Protein AF-A0A959F0U0-F1 (afdb_monomer_lite)

Sequence (190 aa):
MTDFSTRYLLCVFLLFATLGATAQSGETLDPEGDQARAEAAIKTLREGVLLVRLPSHQKKAAALQRLLDSPEVDESRKNAIRRELESTLAEASYRNRRLIQAFGRYYDFSPVLFLYDTASTAVADGQRAGMFLDDSLRIDPALGFGEEPFFFARIGYTDETSSSGAADALILSDRNFGDLSDPFPNNFYI

Foldseek 3Di:
DDDPPPVVVVVVVVVPPPPPPPPPPPPPPPVVVLVVVQVVVLVLALQFEEEEAQEQCVVVLVVLVVQLVDPVDDPVRNVVSVVVNVVVRVVSQVVRLVVVVCCVVPPDRHHYWYFYNVCLVVVLVPDFAQGTADSNRDGDRVDGDDPRAYKYWYFDWAPQVPPPGTDTFIWIAHSVRHTDDPPGRDNDDD

pLDDT: mean 81.76, std 18.47, range [34.34, 98.25]

Structure (mmCIF, N/CA/C/O backbone):
data_AF-A0A959F0U0-F1
#
_entry.id   AF-A0A959F0U0-F1
#
loop_
_atom_site.group_PDB
_atom_site.id
_atom_site.type_symbol
_atom_site.label_atom_id
_atom_site.label_alt_id
_atom_site.label_comp_id
_atom_site.label_asym_id
_atom_site.label_entity_id
_atom_site.label_seq_id
_atom_site.pdbx_PDB_ins_code
_atom_site.Cartn_x
_atom_site.Cartn_y
_atom_site.Cartn_z
_atom_site.occupancy
_atom_site.B_iso_or_equiv
_atom_site.auth_seq_id
_atom_site.auth_comp_id
_atom_site.auth_asym_id
_atom_site.auth_atom_id
_atom_site.pdbx_PDB_model_num
ATOM 1 N N . MET A 1 1 ? 69.302 40.132 22.266 1.00 52.41 1 MET A N 1
ATOM 2 C CA . MET A 1 1 ? 68.310 39.084 22.588 1.00 52.41 1 MET A CA 1
ATOM 3 C C . MET A 1 1 ? 66.942 39.736 22.619 1.00 52.41 1 MET A C 1
ATOM 5 O O . MET A 1 1 ? 66.658 40.350 23.627 1.00 52.41 1 MET A O 1
ATOM 9 N N . THR A 1 2 ? 66.176 39.660 21.526 1.00 48.09 2 THR A N 1
ATOM 10 C CA . THR A 1 2 ? 64.701 39.796 21.450 1.00 48.09 2 THR A CA 1
ATOM 11 C C . THR A 1 2 ? 64.330 39.944 19.974 1.00 48.09 2 THR A C 1
ATOM 13 O O . THR A 1 2 ? 64.151 41.052 19.491 1.00 48.09 2 THR A O 1
ATOM 16 N N . ASP A 1 3 ? 64.274 38.836 19.239 1.00 51.78 3 ASP A N 1
ATOM 17 C CA . ASP A 1 3 ? 63.615 38.830 17.922 1.00 51.78 3 ASP A CA 1
ATOM 18 C C . ASP A 1 3 ? 63.042 37.438 17.620 1.00 51.78 3 ASP A C 1
ATOM 20 O O . ASP A 1 3 ? 63.257 36.821 16.580 1.00 51.78 3 ASP A O 1
ATOM 24 N N . PHE A 1 4 ? 62.362 36.882 18.627 1.00 51.53 4 PHE A N 1
ATOM 25 C CA . PHE A 1 4 ? 61.740 35.557 18.561 1.00 51.53 4 PHE A CA 1
ATOM 26 C C . PHE A 1 4 ? 60.202 35.628 18.519 1.00 51.53 4 PHE A C 1
ATOM 28 O O . PHE A 1 4 ? 59.544 34.612 18.327 1.00 51.53 4 PHE A O 1
ATOM 35 N N . SER A 1 5 ? 59.614 36.824 18.662 1.00 56.09 5 SER A N 1
ATOM 36 C CA . SER A 1 5 ? 58.164 36.984 18.87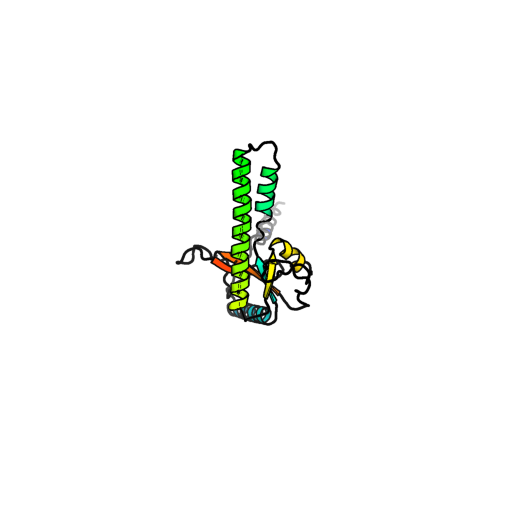0 1.00 56.09 5 SER A CA 1
ATOM 37 C C . SER A 1 5 ? 57.362 37.255 17.588 1.00 56.09 5 SER A C 1
ATOM 39 O O . SER A 1 5 ? 56.160 37.020 17.539 1.00 56.09 5 SER A O 1
ATOM 41 N N . THR A 1 6 ? 58.004 37.698 16.507 1.00 50.59 6 THR A N 1
ATOM 42 C CA . THR A 1 6 ? 57.314 38.124 15.271 1.00 50.59 6 THR A CA 1
ATOM 43 C C . THR A 1 6 ? 57.189 37.028 14.214 1.00 50.59 6 THR A C 1
ATOM 45 O O . THR A 1 6 ? 56.404 37.167 13.281 1.00 50.59 6 THR A O 1
ATOM 48 N N . ARG A 1 7 ? 57.908 35.906 14.359 1.00 50.12 7 ARG A N 1
ATOM 49 C CA . ARG A 1 7 ? 57.849 34.781 13.405 1.00 50.12 7 ARG A CA 1
ATOM 50 C C . ARG A 1 7 ? 56.760 33.752 13.710 1.00 50.12 7 ARG A C 1
ATOM 52 O O . ARG A 1 7 ? 56.306 33.079 12.794 1.00 50.12 7 ARG A O 1
ATOM 59 N N . TYR A 1 8 ? 56.296 33.662 14.956 1.00 50.47 8 TYR A N 1
ATOM 60 C CA . TYR A 1 8 ? 55.217 32.739 15.333 1.00 50.47 8 TYR A CA 1
ATOM 61 C C . TYR A 1 8 ? 53.812 33.301 15.085 1.00 50.47 8 TYR A C 1
ATOM 63 O O . TYR A 1 8 ? 52.866 32.531 14.930 1.00 50.47 8 TYR A O 1
ATOM 71 N N . LEU A 1 9 ? 53.669 34.626 14.973 1.00 47.94 9 LEU A N 1
ATOM 72 C CA . LEU A 1 9 ? 52.367 35.264 14.763 1.00 47.94 9 LEU A CA 1
ATOM 73 C C . LEU A 1 9 ? 51.832 35.094 13.326 1.00 47.94 9 LEU A C 1
ATOM 75 O O . LEU A 1 9 ? 50.631 35.191 13.102 1.00 47.94 9 LEU A O 1
ATOM 79 N N . LEU A 1 10 ? 52.706 34.791 12.359 1.00 44.38 10 LEU A N 1
ATOM 80 C CA . LEU A 1 10 ? 52.334 34.602 10.949 1.00 44.38 10 LEU A CA 1
ATOM 81 C C . LEU A 1 10 ? 51.936 33.147 10.626 1.00 44.38 10 LEU A C 1
ATOM 83 O O . LEU A 1 10 ? 51.213 32.905 9.664 1.00 44.38 10 LEU A O 1
ATOM 87 N N . CYS A 1 11 ? 52.327 32.180 11.467 1.00 44.81 11 CYS A N 1
ATOM 88 C CA . CYS A 1 11 ? 51.984 30.764 11.281 1.00 44.81 11 CYS A CA 1
ATOM 89 C C . CYS A 1 11 ? 50.626 30.373 11.888 1.00 44.81 11 CYS A C 1
ATOM 91 O O . CYS A 1 11 ? 50.011 29.415 11.429 1.00 44.81 11 CYS A O 1
ATOM 93 N N . VAL A 1 12 ? 50.118 31.114 12.879 1.00 50.47 12 VAL A N 1
ATOM 94 C CA . VAL A 1 12 ? 48.800 30.827 13.482 1.00 50.47 12 VAL A CA 1
ATOM 95 C C . VAL A 1 12 ? 47.647 31.322 12.595 1.00 50.47 12 VAL A C 1
ATOM 97 O O . VAL A 1 12 ? 46.570 30.734 12.606 1.00 50.47 12 VAL A O 1
ATOM 100 N N . PHE A 1 13 ? 47.880 32.328 11.745 1.00 45.50 13 PHE A N 1
ATOM 101 C CA . PHE A 1 13 ? 46.851 32.852 10.837 1.00 45.50 13 PHE A CA 1
ATOM 102 C C . PHE A 1 13 ? 46.650 32.008 9.563 1.00 45.50 13 PHE A C 1
ATOM 104 O O . PHE A 1 13 ? 45.591 32.073 8.946 1.00 45.50 13 PHE A O 1
ATOM 111 N N . LEU A 1 14 ? 47.624 31.169 9.187 1.00 48.38 14 LEU A N 1
ATOM 112 C CA . LEU A 1 14 ? 47.520 30.271 8.025 1.00 48.38 14 LEU A CA 1
ATOM 113 C C . LEU A 1 14 ? 46.862 28.917 8.340 1.00 48.38 14 LEU A C 1
ATOM 115 O O . LEU A 1 14 ? 46.436 28.225 7.423 1.00 48.38 14 LEU A O 1
ATOM 119 N N . LEU A 1 15 ? 46.723 28.555 9.619 1.00 44.38 15 LEU A N 1
ATOM 120 C CA . LEU A 1 15 ? 46.098 27.296 10.052 1.00 44.38 15 LEU A CA 1
ATOM 121 C C . LEU A 1 15 ? 44.578 27.394 10.269 1.00 44.38 15 LEU A C 1
ATOM 123 O O . LEU A 1 15 ? 43.916 26.369 10.384 1.00 44.38 15 LEU A O 1
ATOM 127 N N . PHE A 1 16 ? 44.009 28.604 10.272 1.00 48.56 16 PHE A N 1
ATOM 128 C CA . PHE A 1 16 ? 42.559 28.820 10.398 1.00 48.56 16 PHE A CA 1
ATOM 129 C C . PHE A 1 16 ? 41.838 29.086 9.067 1.00 48.56 16 PHE A C 1
ATOM 131 O O . PHE A 1 16 ? 40.611 29.116 9.036 1.00 48.56 16 PHE A O 1
ATOM 138 N N . ALA A 1 17 ? 42.564 29.223 7.953 1.00 46.53 17 ALA A N 1
ATOM 139 C CA . ALA A 1 17 ? 41.959 29.461 6.639 1.00 46.53 17 ALA A CA 1
ATOM 140 C C . ALA A 1 17 ? 41.415 28.186 5.957 1.00 46.53 17 ALA A C 1
ATOM 142 O O . ALA A 1 17 ? 40.727 28.283 4.946 1.00 46.53 17 ALA A O 1
ATOM 143 N N . THR A 1 18 ? 41.681 26.992 6.496 1.00 49.12 18 THR A N 1
ATOM 144 C CA . THR A 1 18 ? 41.270 25.714 5.881 1.00 49.12 18 THR A CA 1
ATOM 145 C C . THR A 1 18 ? 40.003 25.097 6.478 1.00 49.12 18 THR A C 1
ATOM 147 O O . THR A 1 18 ? 39.601 24.026 6.038 1.00 49.12 18 THR A O 1
ATOM 150 N N . LEU A 1 19 ? 39.344 25.746 7.446 1.00 51.59 19 LEU A N 1
ATOM 151 C CA . LEU A 1 19 ? 38.115 25.227 8.078 1.00 51.59 19 LEU A CA 1
ATOM 152 C C . LEU A 1 19 ? 36.817 25.920 7.620 1.00 51.59 19 LEU A C 1
ATOM 154 O O . LEU A 1 19 ? 35.757 25.670 8.184 1.00 51.59 19 LEU A O 1
ATOM 158 N N . GLY A 1 20 ? 36.887 26.782 6.601 1.00 50.69 20 GLY A N 1
ATOM 159 C CA . GLY A 1 20 ? 35.745 27.562 6.106 1.00 50.69 20 GLY A CA 1
ATOM 160 C C . GLY A 1 20 ? 35.158 27.112 4.767 1.00 50.69 20 GLY A C 1
ATOM 161 O O . GLY A 1 20 ? 34.216 27.738 4.294 1.00 50.69 20 GLY A O 1
ATOM 162 N N . ALA A 1 21 ? 35.673 26.049 4.143 1.00 41.97 21 ALA A N 1
ATOM 163 C CA . ALA A 1 21 ? 35.063 25.477 2.945 1.00 41.97 21 ALA A CA 1
ATOM 164 C C . ALA A 1 21 ? 33.928 24.531 3.357 1.00 41.97 21 ALA A C 1
ATOM 166 O O . ALA A 1 21 ? 34.028 23.312 3.234 1.00 41.97 21 ALA A O 1
ATOM 167 N N . THR A 1 22 ? 32.835 25.099 3.871 1.00 47.91 22 THR A N 1
ATOM 168 C CA . THR A 1 22 ? 31.552 24.412 3.723 1.00 47.91 22 THR A CA 1
ATOM 169 C C . THR A 1 22 ? 31.298 24.357 2.224 1.00 47.91 22 THR A C 1
ATOM 171 O O . THR A 1 22 ? 31.065 25.373 1.573 1.00 47.91 22 THR A O 1
ATOM 174 N N . ALA A 1 23 ? 31.480 23.169 1.655 1.00 43.16 23 ALA A N 1
ATOM 175 C CA . ALA A 1 23 ? 30.976 22.846 0.342 1.00 43.16 23 ALA A CA 1
ATOM 176 C C . ALA A 1 23 ? 29.461 23.059 0.409 1.00 43.16 23 ALA A C 1
ATOM 178 O O . ALA A 1 23 ? 28.721 22.196 0.872 1.00 43.16 23 ALA A O 1
ATOM 179 N N . GLN A 1 24 ? 29.002 24.246 0.014 1.00 44.94 24 GLN A N 1
ATOM 180 C CA . GLN A 1 24 ? 27.646 24.400 -0.471 1.00 44.94 24 GLN A CA 1
ATOM 181 C C . GLN A 1 24 ? 27.599 23.565 -1.745 1.00 44.94 24 GLN A C 1
ATOM 183 O O . GLN A 1 24 ? 27.962 24.029 -2.824 1.00 44.94 24 GLN A O 1
ATOM 188 N N . SER A 1 25 ? 27.236 22.293 -1.600 1.00 41.19 25 SER A N 1
ATOM 189 C CA . SER A 1 25 ? 26.693 21.491 -2.683 1.00 41.19 25 SER A CA 1
ATOM 190 C C . SER A 1 25 ? 25.395 22.166 -3.103 1.00 41.19 25 SER A C 1
ATOM 192 O O . SER A 1 25 ? 24.315 21.803 -2.651 1.00 41.19 25 SER A O 1
ATOM 194 N N . GLY A 1 26 ? 25.525 23.224 -3.903 1.00 43.00 26 GLY A N 1
ATOM 195 C CA . GLY A 1 2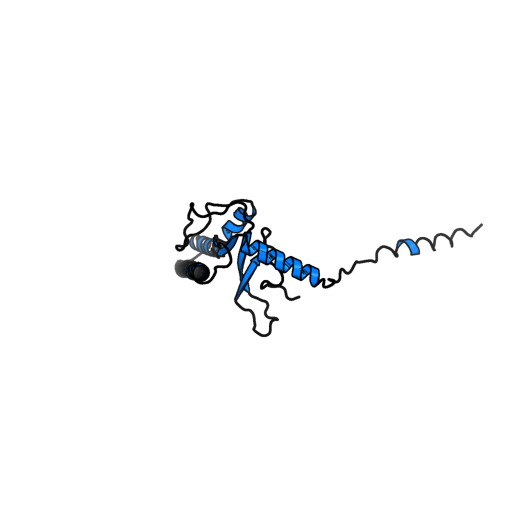6 ? 24.465 23.606 -4.809 1.00 43.00 26 GLY A CA 1
ATOM 196 C C . GLY A 1 26 ? 24.236 22.400 -5.703 1.00 43.00 26 GLY A C 1
ATOM 197 O O . GLY A 1 26 ? 25.188 21.919 -6.325 1.00 43.00 26 GLY A O 1
ATOM 198 N N . GLU A 1 27 ? 23.013 21.878 -5.698 1.00 46.91 27 GLU A N 1
ATOM 199 C CA . GLU A 1 27 ? 22.526 20.997 -6.753 1.00 46.91 27 GLU A CA 1
ATOM 200 C C . GLU A 1 27 ? 22.866 21.659 -8.085 1.00 46.91 27 GLU A C 1
ATOM 202 O O . GLU A 1 27 ? 22.268 22.647 -8.509 1.00 46.91 27 GLU A O 1
ATOM 207 N N . THR A 1 28 ? 23.925 21.166 -8.712 1.00 48.66 28 THR A N 1
ATOM 208 C CA . THR A 1 28 ? 24.176 21.446 -10.111 1.00 48.66 28 THR A CA 1
ATOM 209 C C . THR A 1 28 ? 23.155 20.588 -10.827 1.00 48.66 28 THR A C 1
ATOM 211 O O . THR A 1 28 ? 23.269 19.368 -10.812 1.00 48.66 28 THR A O 1
ATOM 214 N N . LEU A 1 29 ? 22.107 21.233 -11.343 1.00 56.16 29 LEU A N 1
ATOM 215 C CA . LEU A 1 29 ? 21.102 20.602 -12.190 1.00 56.16 29 LEU A CA 1
ATOM 216 C C . LEU A 1 29 ? 21.850 19.878 -13.319 1.00 56.16 29 LEU A C 1
ATOM 218 O O . LEU A 1 29 ? 22.435 20.532 -14.184 1.00 56.16 29 LEU A O 1
ATOM 222 N N . ASP A 1 30 ? 21.885 18.548 -13.257 1.00 68.88 30 ASP A N 1
ATOM 223 C CA . ASP A 1 30 ? 22.432 17.659 -14.282 1.00 68.88 30 ASP A CA 1
ATOM 224 C C . ASP A 1 30 ? 21.247 17.038 -15.039 1.00 68.88 30 ASP A C 1
ATOM 226 O O . ASP A 1 30 ? 20.836 15.911 -14.749 1.00 68.88 30 ASP A O 1
ATOM 230 N N . PRO A 1 31 ? 20.642 17.784 -15.983 1.00 64.06 31 PRO A N 1
ATOM 231 C CA . PRO A 1 31 ? 19.424 17.352 -16.659 1.00 64.06 31 PRO A CA 1
ATOM 232 C C . PRO A 1 31 ? 19.620 16.063 -17.467 1.00 64.06 31 PRO A C 1
ATOM 234 O O . PRO A 1 31 ? 18.671 15.299 -17.632 1.00 64.06 31 PRO A O 1
ATOM 237 N N . GLU A 1 32 ? 20.837 15.793 -17.954 1.00 64.56 32 GLU A N 1
ATOM 238 C CA . GLU A 1 32 ? 21.150 14.552 -18.672 1.00 64.56 32 GLU A CA 1
ATOM 239 C C . GLU A 1 32 ? 21.192 13.355 -17.712 1.00 64.56 32 GLU A C 1
ATOM 241 O O . GLU A 1 32 ? 20.625 12.297 -18.007 1.00 64.56 32 GLU A O 1
ATOM 246 N N . GLY A 1 33 ? 21.807 13.529 -16.537 1.00 72.88 33 GLY A N 1
ATOM 247 C CA . GLY A 1 33 ? 21.811 12.529 -15.472 1.00 72.88 33 GLY A CA 1
ATOM 248 C C . GLY A 1 33 ? 20.410 12.211 -14.945 1.00 72.88 33 GLY A C 1
ATOM 249 O O . GLY A 1 33 ? 20.084 11.040 -14.729 1.00 72.88 33 GLY A O 1
ATOM 250 N N . ASP A 1 34 ? 19.560 13.225 -14.790 1.00 71.44 34 ASP A N 1
ATOM 251 C CA . ASP A 1 34 ? 18.191 13.055 -14.297 1.00 71.44 34 ASP A CA 1
ATOM 252 C C . ASP A 1 34 ? 17.281 12.378 -15.327 1.00 71.44 34 ASP A C 1
ATOM 254 O O . ASP A 1 34 ? 16.537 11.456 -14.981 1.00 71.44 34 ASP A O 1
ATOM 258 N N . GLN A 1 35 ? 17.406 12.723 -16.612 1.00 75.06 35 GLN A N 1
ATOM 259 C CA . GLN A 1 35 ? 16.666 12.042 -17.675 1.00 75.06 35 GLN A CA 1
ATOM 260 C C . GLN A 1 35 ? 17.066 10.562 -17.803 1.00 75.06 35 GLN A C 1
ATOM 262 O O . GLN A 1 35 ? 16.205 9.688 -17.920 1.00 75.06 35 GLN A O 1
ATOM 267 N N . ALA A 1 36 ? 18.359 10.238 -17.735 1.00 80.12 36 ALA A N 1
ATOM 268 C CA . ALA A 1 36 ? 18.805 8.847 -17.807 1.00 80.12 36 ALA A CA 1
ATOM 269 C C . ALA A 1 36 ? 18.276 8.005 -16.627 1.00 80.12 36 ALA A C 1
ATOM 271 O O . ALA A 1 36 ? 17.894 6.843 -16.802 1.00 80.12 36 ALA A O 1
ATOM 272 N N . ARG A 1 37 ? 18.211 8.589 -15.421 1.00 77.75 37 ARG A N 1
ATOM 273 C CA . ARG A 1 37 ? 17.620 7.949 -14.230 1.00 77.75 37 ARG A CA 1
ATOM 274 C C . ARG A 1 37 ? 16.118 7.735 -14.389 1.00 77.75 37 ARG A C 1
ATOM 276 O O . ARG A 1 37 ? 15.628 6.647 -14.086 1.00 77.75 37 ARG A O 1
ATOM 283 N N . ALA A 1 38 ? 15.412 8.742 -14.897 1.00 76.31 38 ALA A N 1
ATOM 284 C CA . ALA A 1 38 ? 13.990 8.683 -15.210 1.00 76.31 38 ALA A CA 1
ATOM 285 C C . ALA A 1 38 ? 13.661 7.528 -16.169 1.00 76.31 38 ALA A C 1
ATOM 287 O O . ALA A 1 38 ? 12.802 6.690 -15.886 1.00 76.31 38 ALA A O 1
ATOM 288 N N . GLU A 1 39 ? 14.386 7.441 -17.284 1.00 83.75 39 GLU A N 1
ATOM 289 C CA . GLU A 1 39 ? 14.212 6.390 -18.288 1.00 83.75 39 GLU A CA 1
ATOM 290 C C . GLU A 1 39 ? 14.509 4.999 -17.713 1.00 83.75 39 GLU A C 1
ATOM 292 O O . GLU A 1 39 ? 13.746 4.052 -17.933 1.00 83.75 39 GLU A O 1
ATOM 297 N N . ALA A 1 40 ? 15.578 4.877 -16.920 1.00 84.94 40 ALA A N 1
ATOM 298 C CA . ALA A 1 40 ? 15.920 3.633 -16.240 1.00 84.94 40 ALA A CA 1
ATOM 299 C C . ALA A 1 40 ? 14.824 3.196 -15.254 1.00 84.94 40 ALA A C 1
ATOM 301 O O . ALA A 1 40 ? 14.474 2.014 -15.215 1.00 84.94 40 ALA A O 1
ATOM 302 N N . ALA A 1 41 ? 14.245 4.128 -14.494 1.00 83.25 41 ALA A N 1
ATOM 303 C CA . ALA A 1 41 ? 13.165 3.843 -13.554 1.00 83.25 41 ALA A CA 1
ATOM 304 C C . ALA A 1 41 ? 11.882 3.399 -14.272 1.00 83.25 41 ALA A C 1
ATOM 306 O O . ALA A 1 41 ? 11.289 2.391 -13.893 1.00 83.25 41 ALA A O 1
ATOM 307 N N . ILE A 1 42 ? 11.493 4.079 -15.356 1.00 88.31 42 ILE A N 1
ATOM 308 C CA . ILE A 1 42 ? 10.341 3.691 -16.187 1.00 88.31 42 ILE A CA 1
ATOM 309 C C . ILE A 1 42 ? 10.541 2.290 -16.772 1.00 88.31 42 ILE A C 1
ATOM 311 O O . ILE A 1 42 ? 9.626 1.464 -16.733 1.00 88.31 42 ILE A O 1
ATOM 315 N N . LYS A 1 43 ? 11.739 1.999 -17.294 1.00 90.06 43 LYS A N 1
ATOM 316 C CA . LYS A 1 43 ? 12.071 0.674 -17.825 1.00 90.06 43 LYS A CA 1
ATOM 317 C C . LYS A 1 43 ? 12.000 -0.396 -16.737 1.00 90.06 43 LYS A C 1
ATOM 319 O O . LYS A 1 43 ? 11.359 -1.423 -16.936 1.00 90.06 43 LYS A O 1
ATOM 324 N N . THR A 1 44 ? 12.589 -0.121 -15.575 1.00 89.88 44 THR A N 1
ATOM 325 C CA . THR A 1 44 ? 12.564 -1.029 -14.422 1.00 89.88 44 THR A CA 1
ATOM 326 C C . THR A 1 44 ? 11.134 -1.288 -13.954 1.00 89.88 44 THR A C 1
ATOM 328 O O . THR A 1 44 ? 10.791 -2.419 -13.636 1.00 89.88 44 THR A O 1
ATOM 331 N N . LEU A 1 45 ? 10.275 -0.265 -13.947 1.00 91.69 45 LEU A N 1
ATOM 332 C CA . LEU A 1 45 ? 8.871 -0.404 -13.570 1.00 91.69 45 LEU A CA 1
ATOM 333 C C . LEU A 1 45 ? 8.091 -1.259 -14.575 1.00 91.69 45 LEU A C 1
ATOM 335 O O . LEU A 1 45 ? 7.262 -2.064 -14.164 1.00 91.69 45 LEU A O 1
ATOM 339 N N . ARG A 1 46 ? 8.363 -1.098 -15.876 1.00 93.94 46 ARG A N 1
ATOM 340 C CA . ARG A 1 46 ? 7.742 -1.889 -16.950 1.00 93.94 46 ARG A CA 1
ATOM 341 C C . ARG A 1 46 ? 8.132 -3.366 -16.883 1.00 93.94 46 ARG A C 1
ATOM 343 O O . ARG A 1 46 ? 7.305 -4.225 -17.167 1.00 93.94 46 ARG A O 1
ATOM 350 N N . GLU A 1 47 ? 9.391 -3.647 -16.565 1.00 94.31 47 GLU A N 1
ATOM 351 C CA . GLU A 1 47 ? 9.941 -5.007 -16.460 1.00 94.31 47 GLU A CA 1
ATOM 352 C C . GLU A 1 47 ? 9.703 -5.639 -15.075 1.00 94.31 47 GLU A C 1
ATOM 354 O O . GLU A 1 47 ? 9.911 -6.838 -14.900 1.00 94.31 47 GLU A O 1
ATOM 359 N N . GLY A 1 48 ? 9.285 -4.832 -14.100 1.00 95.50 48 GLY A N 1
ATOM 360 C CA . GLY A 1 48 ? 9.087 -5.210 -12.709 1.00 95.50 48 GLY A CA 1
ATOM 361 C C . GLY A 1 48 ? 7.627 -5.369 -12.300 1.00 95.50 48 GLY A C 1
ATOM 362 O O . GLY A 1 48 ? 6.729 -5.462 -13.130 1.00 95.50 48 GLY A O 1
ATOM 363 N N . VAL A 1 49 ? 7.390 -5.369 -10.989 1.00 96.94 49 VAL A N 1
ATOM 364 C CA . VAL A 1 49 ? 6.058 -5.485 -10.378 1.00 96.94 49 VAL A CA 1
ATOM 365 C C . VAL A 1 49 ? 5.715 -4.207 -9.613 1.00 96.94 49 VAL A C 1
ATOM 367 O O . VAL A 1 49 ? 6.508 -3.711 -8.809 1.00 96.94 49 VAL A O 1
ATOM 370 N N . LEU A 1 50 ? 4.511 -3.676 -9.823 1.00 97.44 50 LEU A N 1
ATOM 371 C CA . LEU A 1 50 ? 3.979 -2.572 -9.032 1.00 97.44 50 LEU A CA 1
ATOM 372 C C . LEU A 1 50 ? 3.219 -3.100 -7.809 1.00 97.44 50 LEU A C 1
ATOM 374 O O . LEU A 1 50 ? 2.215 -3.800 -7.929 1.00 97.44 50 LEU A O 1
ATOM 378 N N . LEU A 1 51 ? 3.672 -2.724 -6.618 1.00 97.88 51 LEU A N 1
ATOM 379 C CA . LEU A 1 51 ? 3.079 -3.122 -5.346 1.00 97.88 51 LEU A CA 1
ATOM 380 C C . LEU A 1 51 ? 2.235 -1.986 -4.768 1.00 97.88 51 LEU A C 1
ATOM 382 O O . LEU A 1 51 ? 2.750 -1.041 -4.166 1.00 97.88 51 LEU A O 1
ATOM 386 N N . VAL A 1 52 ? 0.918 -2.074 -4.924 1.00 97.50 52 VAL A N 1
ATOM 387 C CA . VAL A 1 52 ? -0.015 -1.051 -4.445 1.00 97.50 52 VAL A CA 1
ATOM 388 C C . VAL A 1 52 ? -0.299 -1.260 -2.957 1.00 97.50 52 VAL A C 1
ATOM 390 O O . VAL A 1 52 ? -0.888 -2.261 -2.540 1.00 97.50 52 VAL A O 1
ATOM 393 N N . ARG A 1 53 ? 0.109 -0.281 -2.147 1.00 96.69 53 ARG A N 1
ATOM 394 C CA . ARG A 1 53 ? -0.058 -0.257 -0.692 1.00 96.69 53 ARG A CA 1
ATOM 395 C C . ARG A 1 53 ? -1.435 0.283 -0.337 1.00 96.69 53 ARG A C 1
ATOM 397 O O . ARG A 1 53 ? -1.723 1.469 -0.503 1.00 96.69 53 ARG A O 1
ATOM 404 N N . LEU A 1 54 ? -2.274 -0.594 0.192 1.00 95.75 54 LEU A N 1
ATOM 405 C CA . LEU A 1 54 ? -3.624 -0.278 0.628 1.00 95.75 54 LEU A CA 1
ATOM 406 C C . LEU A 1 54 ? -3.627 0.085 2.121 1.00 95.75 54 LEU A C 1
ATOM 408 O O . LEU A 1 54 ? -3.115 -0.686 2.938 1.00 95.75 54 LEU A O 1
ATOM 412 N N . PRO A 1 55 ? -4.200 1.232 2.522 1.00 92.38 55 PRO A N 1
ATOM 413 C CA . PRO A 1 55 ? -4.288 1.598 3.929 1.00 92.38 55 PRO A CA 1
ATOM 414 C C . PRO A 1 55 ? -5.146 0.582 4.693 1.00 92.38 55 PRO A C 1
ATOM 416 O O . PRO A 1 55 ? -6.317 0.362 4.373 1.00 92.38 55 PRO A O 1
ATOM 419 N N . SER A 1 56 ? -4.571 -0.034 5.729 1.00 88.44 56 SER A N 1
ATOM 420 C CA . SER A 1 56 ? -5.294 -0.963 6.612 1.00 88.44 56 SER A CA 1
ATOM 421 C C . SER A 1 56 ? -6.084 -0.253 7.713 1.00 88.44 56 SER A C 1
ATOM 423 O O . SER A 1 56 ? -6.969 -0.843 8.327 1.00 88.44 56 SER A O 1
ATOM 425 N N . HIS A 1 57 ? -5.722 0.998 8.023 1.00 87.81 57 HIS A N 1
ATOM 426 C CA . HIS A 1 57 ? -6.183 1.732 9.208 1.00 87.81 57 HIS A CA 1
ATOM 427 C C . HIS A 1 57 ? -5.984 0.970 10.534 1.00 87.81 57 HIS A C 1
ATOM 429 O O . HIS A 1 57 ? -6.589 1.330 11.548 1.00 87.81 57 HIS A O 1
ATOM 435 N N . GLN A 1 58 ? -5.091 -0.030 10.575 1.00 87.69 58 GLN A N 1
ATOM 436 C CA . GLN A 1 58 ? -4.919 -0.918 11.728 1.00 87.69 58 GLN A CA 1
ATOM 437 C C . GLN A 1 58 ? -4.583 -0.149 13.013 1.00 87.69 58 GLN A C 1
ATOM 439 O O . GLN A 1 58 ? -5.108 -0.468 14.076 1.00 87.69 58 GLN A O 1
ATOM 444 N N . LYS A 1 59 ? -3.767 0.913 12.926 1.00 88.06 59 LYS A N 1
ATOM 445 C CA . LYS A 1 59 ? -3.430 1.768 14.080 1.00 88.06 59 LYS A CA 1
ATOM 446 C C . LYS A 1 59 ? -4.662 2.465 14.668 1.00 88.06 59 LYS A C 1
ATOM 448 O O . LYS A 1 59 ? -4.844 2.443 15.884 1.00 88.06 59 LYS A O 1
ATOM 453 N N . LYS A 1 60 ? -5.512 3.056 13.817 1.00 90.06 60 LYS A N 1
ATOM 454 C CA . LYS A 1 60 ? -6.747 3.731 14.250 1.00 90.06 60 LYS A CA 1
ATOM 455 C C . LYS A 1 60 ? -7.739 2.715 14.814 1.00 90.06 60 LYS A C 1
ATOM 457 O O . LYS A 1 60 ? -8.263 2.926 15.903 1.00 90.06 60 LYS A O 1
ATOM 462 N N . ALA A 1 61 ? -7.933 1.595 14.120 1.00 90.38 61 ALA A N 1
ATOM 463 C CA . ALA A 1 61 ? -8.815 0.524 14.570 1.00 90.38 61 ALA A CA 1
ATOM 464 C C . ALA A 1 61 ? -8.384 -0.036 15.937 1.00 90.38 61 ALA A C 1
ATOM 466 O O . ALA A 1 61 ? -9.206 -0.149 16.842 1.00 90.38 61 ALA A O 1
ATOM 467 N N . ALA A 1 62 ? -7.087 -0.293 16.132 1.00 91.31 62 ALA A N 1
ATOM 468 C CA . ALA A 1 62 ? -6.549 -0.761 17.407 1.00 91.31 62 ALA A CA 1
ATOM 469 C C . ALA A 1 62 ? -6.714 0.270 18.535 1.00 91.31 62 ALA A C 1
ATOM 471 O O . ALA A 1 62 ? -6.998 -0.105 19.670 1.00 91.31 62 ALA A O 1
ATOM 472 N N . ALA A 1 63 ? -6.555 1.565 18.246 1.00 92.44 63 ALA A N 1
ATOM 473 C CA . ALA A 1 63 ? -6.787 2.620 19.229 1.00 92.44 63 ALA A CA 1
ATOM 474 C C . ALA A 1 63 ? -8.263 2.688 19.657 1.00 92.44 63 ALA A C 1
ATOM 476 O O . ALA A 1 63 ? -8.547 2.730 20.852 1.00 92.44 63 ALA A O 1
ATOM 477 N N . LEU A 1 64 ? -9.196 2.634 18.701 1.00 91.88 64 LEU A N 1
ATOM 478 C CA . LEU A 1 64 ? -10.634 2.608 18.985 1.00 91.88 64 LEU A CA 1
ATOM 479 C C . LEU A 1 64 ? -11.030 1.351 19.771 1.00 91.88 64 LEU A C 1
ATOM 481 O O . LEU A 1 64 ? -11.787 1.454 20.732 1.00 91.88 64 LEU A O 1
ATOM 485 N N . GLN A 1 65 ? -10.465 0.191 19.427 1.00 92.44 65 GLN A N 1
ATOM 486 C CA . GLN A 1 65 ? -10.705 -1.052 20.161 1.00 92.44 65 GLN A CA 1
ATOM 487 C C . GLN A 1 65 ? -10.240 -0.949 21.620 1.00 92.44 65 GLN A C 1
ATOM 489 O O . GLN A 1 65 ? -11.006 -1.252 22.527 1.00 92.44 65 GLN A O 1
ATOM 494 N N . ARG A 1 66 ? -9.040 -0.410 21.869 1.00 93.81 66 ARG A N 1
ATOM 495 C CA . ARG A 1 66 ? -8.544 -0.183 23.240 1.00 93.81 66 ARG A CA 1
ATOM 496 C C . ARG A 1 66 ? -9.451 0.740 24.054 1.00 93.81 66 ARG A C 1
ATOM 498 O O . ARG A 1 66 ? -9.588 0.544 25.256 1.00 93.81 66 ARG A O 1
ATOM 505 N N . LEU A 1 67 ? -10.059 1.744 23.420 1.00 92.12 67 LEU A N 1
ATOM 506 C CA . LEU A 1 67 ? -11.017 2.624 24.094 1.00 92.12 67 LEU A CA 1
ATOM 507 C C . LEU A 1 67 ? -12.327 1.901 24.431 1.00 92.12 67 LEU A C 1
ATOM 509 O O . LEU A 1 67 ? -12.911 2.186 25.471 1.00 92.12 67 LEU A O 1
ATOM 513 N N . LEU A 1 68 ? -12.783 0.967 23.591 1.00 92.44 68 LEU A N 1
ATOM 514 C CA . LEU A 1 68 ? -13.960 0.138 23.885 1.00 92.44 68 LEU A CA 1
ATOM 515 C C . LEU A 1 68 ? -13.729 -0.810 25.059 1.00 92.44 68 LEU A C 1
ATOM 517 O O . LEU A 1 68 ? -14.641 -1.016 25.862 1.00 92.44 68 LEU A O 1
ATOM 521 N N . ASP A 1 69 ? -12.515 -1.346 25.154 1.00 91.44 69 ASP A N 1
ATOM 522 C CA . ASP A 1 69 ? -12.110 -2.276 26.207 1.00 91.44 69 ASP A CA 1
ATOM 523 C C . ASP A 1 69 ? -11.796 -1.553 27.534 1.00 91.44 69 ASP A C 1
ATOM 525 O O . ASP A 1 69 ? -11.6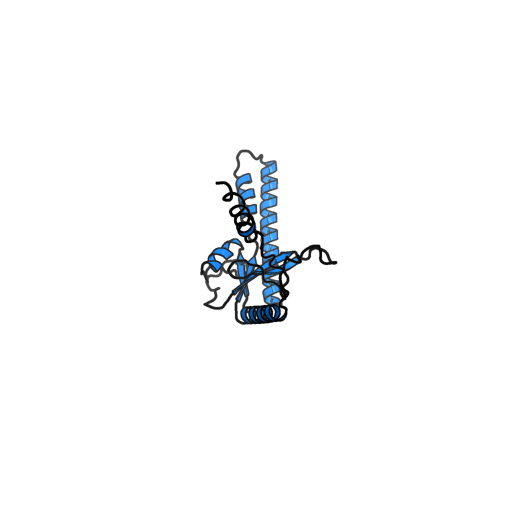74 -2.192 28.581 1.00 91.44 69 ASP A O 1
ATOM 529 N N . SER A 1 70 ? -11.674 -0.219 27.512 1.00 91.69 70 SER A N 1
ATOM 530 C CA . SER A 1 70 ? -11.375 0.578 28.701 1.00 91.69 70 SER A CA 1
ATOM 531 C C . SER A 1 70 ? -12.577 0.652 29.656 1.00 91.69 70 SER A C 1
ATOM 533 O O . SER A 1 70 ? -13.687 0.999 29.234 1.00 91.69 70 SER A O 1
ATOM 535 N N . PRO A 1 71 ? -12.374 0.415 30.966 1.00 88.12 71 PRO A N 1
ATOM 536 C CA . PRO A 1 71 ? -13.421 0.579 31.973 1.00 88.12 71 PRO A CA 1
ATOM 537 C C . PRO A 1 71 ? -13.795 2.051 32.222 1.00 88.12 71 PRO A C 1
ATOM 539 O O . PRO A 1 71 ? -14.806 2.318 32.864 1.00 88.12 71 PRO A O 1
ATOM 542 N N . GLU A 1 72 ? -13.005 3.008 31.723 1.00 88.69 72 GLU A N 1
ATOM 543 C CA . GLU A 1 72 ? -13.200 4.453 31.934 1.00 88.69 72 GLU A CA 1
ATOM 544 C C . GLU A 1 72 ? -14.241 5.079 30.990 1.00 88.69 72 GLU A C 1
ATOM 546 O O . GLU A 1 72 ? -14.589 6.253 31.122 1.00 88.69 72 GLU A O 1
ATOM 551 N N . VAL A 1 73 ? -14.729 4.316 30.011 1.00 88.00 73 VAL A N 1
ATOM 552 C CA . VAL A 1 73 ? -15.637 4.803 28.970 1.00 88.00 73 VAL A CA 1
ATOM 553 C C . VAL A 1 73 ? -17.066 4.362 29.279 1.00 88.00 73 VAL A C 1
ATOM 555 O O . VAL A 1 73 ? -17.352 3.171 29.387 1.00 88.00 73 VAL A O 1
ATOM 558 N N . ASP A 1 74 ? -17.984 5.323 29.387 1.00 91.25 74 ASP A N 1
ATOM 559 C CA . ASP A 1 74 ? -19.407 5.037 29.575 1.00 91.25 74 ASP A CA 1
ATOM 560 C C . ASP A 1 74 ? -20.058 4.403 28.326 1.00 91.25 74 ASP A C 1
ATOM 562 O O . ASP A 1 74 ? -19.552 4.493 27.204 1.00 91.25 74 ASP A O 1
ATOM 566 N N . GLU A 1 75 ? -21.218 3.766 28.500 1.00 88.62 75 GLU A N 1
ATOM 567 C CA . GLU A 1 75 ? -21.903 3.050 27.413 1.00 88.62 75 GLU A CA 1
ATOM 568 C C . GLU A 1 75 ? -22.351 3.951 26.249 1.00 88.62 75 GLU A C 1
ATOM 570 O O . GLU A 1 75 ? -22.376 3.513 25.093 1.00 88.62 75 GLU A O 1
ATOM 575 N N . SER A 1 76 ? -22.665 5.224 26.509 1.00 85.88 76 SER A N 1
ATOM 576 C CA . SER A 1 76 ? -23.023 6.180 25.452 1.00 85.88 76 SER A CA 1
ATOM 577 C C . SER A 1 76 ? -21.819 6.451 24.548 1.00 85.88 76 SER A C 1
ATOM 579 O O . SER A 1 76 ? -21.908 6.384 23.315 1.00 85.88 76 SER A O 1
ATOM 581 N N . ARG A 1 77 ? -20.652 6.656 25.161 1.00 91.38 77 ARG A N 1
ATOM 582 C CA . ARG A 1 77 ? -19.384 6.870 24.472 1.00 91.38 77 ARG A CA 1
ATOM 583 C C . ARG A 1 77 ? -18.885 5.598 23.785 1.00 91.38 77 ARG A C 1
ATOM 585 O O . ARG A 1 77 ? -18.419 5.689 22.650 1.00 91.38 77 ARG A O 1
ATOM 592 N N . LYS A 1 78 ? -19.085 4.408 24.367 1.00 92.38 78 LYS A N 1
ATOM 593 C CA . LYS A 1 78 ? -18.806 3.125 23.687 1.00 92.38 78 LYS A CA 1
ATOM 594 C C . LYS A 1 78 ? -19.638 2.942 22.419 1.00 92.38 78 LYS A C 1
ATOM 596 O O . LYS A 1 78 ? -19.107 2.493 21.406 1.00 92.38 78 LYS A O 1
ATOM 601 N N . ASN A 1 79 ? -20.919 3.320 22.429 1.00 92.94 79 ASN A N 1
ATOM 602 C CA . ASN A 1 79 ? -21.756 3.277 21.224 1.00 92.94 79 ASN A CA 1
ATOM 603 C C . ASN A 1 79 ? -21.247 4.224 20.122 1.00 92.94 79 ASN A C 1
ATOM 605 O O . ASN A 1 79 ? -21.357 3.910 18.937 1.00 92.94 79 ASN A O 1
ATOM 609 N N . ALA A 1 80 ? -20.712 5.396 20.480 1.00 93.00 80 ALA A N 1
ATOM 610 C CA . ALA A 1 80 ? -20.092 6.304 19.513 1.00 93.00 80 ALA A CA 1
ATOM 611 C C . ALA A 1 80 ? -18.791 5.720 18.935 1.00 93.00 80 ALA A C 1
ATOM 613 O O . ALA A 1 80 ? -18.631 5.692 17.718 1.00 93.00 80 ALA A O 1
ATOM 614 N N . ILE A 1 81 ? -17.921 5.173 19.789 1.00 94.25 81 ILE A N 1
ATOM 615 C CA . ILE A 1 81 ? -16.650 4.560 19.374 1.00 94.25 81 ILE A CA 1
ATOM 616 C C . ILE A 1 81 ? -16.887 3.333 18.482 1.00 94.25 81 ILE A C 1
ATOM 618 O O . ILE A 1 81 ? -16.211 3.188 17.467 1.00 94.25 81 ILE A O 1
ATOM 622 N N . ARG A 1 82 ? -17.874 2.476 18.798 1.00 94.31 82 ARG A N 1
ATOM 623 C CA . ARG A 1 82 ? -18.255 1.335 17.940 1.00 94.31 82 ARG A CA 1
ATOM 624 C C . ARG A 1 82 ? -18.654 1.793 16.540 1.00 94.31 82 ARG A C 1
ATOM 626 O O . ARG A 1 82 ? -18.140 1.264 15.561 1.00 94.31 82 ARG A O 1
ATOM 633 N N . ARG A 1 83 ? -19.500 2.825 16.447 1.00 94.44 83 ARG A N 1
ATOM 634 C CA . ARG A 1 83 ? -19.908 3.402 15.157 1.00 94.44 83 ARG A CA 1
ATOM 635 C C . ARG A 1 83 ? -18.731 3.990 14.384 1.00 94.44 83 ARG A C 1
ATOM 637 O O . ARG A 1 83 ? -18.672 3.823 13.172 1.00 94.44 83 ARG A O 1
ATOM 644 N N . GLU A 1 84 ? -17.798 4.654 15.065 1.00 94.06 84 GLU A N 1
ATOM 645 C CA . GLU A 1 84 ? -16.591 5.184 14.423 1.00 94.06 84 GLU A CA 1
ATOM 646 C C . GLU A 1 84 ? -15.658 4.070 13.924 1.00 94.06 84 GLU A C 1
ATOM 648 O O . GLU A 1 84 ? -15.063 4.186 12.850 1.00 94.06 84 GLU A O 1
ATOM 653 N N . LEU A 1 85 ? -15.524 2.982 14.682 1.00 93.19 85 LEU A N 1
ATOM 654 C CA . LEU A 1 85 ? -14.731 1.824 14.280 1.00 93.19 85 LEU A CA 1
ATOM 655 C C . LEU A 1 85 ? -15.336 1.154 13.042 1.00 93.19 85 LEU A C 1
ATOM 657 O O . LEU A 1 85 ? -14.632 0.935 12.057 1.00 93.19 85 LEU A O 1
ATOM 661 N N . GLU A 1 86 ? -16.641 0.883 13.073 1.00 94.44 86 GLU A N 1
ATOM 662 C CA . GLU A 1 86 ? -17.377 0.303 11.948 1.00 94.44 86 GLU A CA 1
ATOM 663 C C . GLU A 1 86 ? -17.284 1.184 10.698 1.00 94.44 86 GLU A C 1
ATOM 665 O O . GLU A 1 86 ? -16.965 0.680 9.620 1.00 94.44 86 GLU A O 1
ATOM 670 N N . SER A 1 87 ? -17.494 2.499 10.833 1.00 93.00 87 SER A N 1
ATOM 671 C CA . SER A 1 87 ? -17.408 3.424 9.699 1.00 93.00 87 SER A CA 1
ATOM 672 C C . SER A 1 87 ? -15.993 3.504 9.129 1.00 93.00 87 SER A C 1
ATOM 674 O O . SER A 1 87 ? -15.830 3.443 7.912 1.00 93.00 87 SER A O 1
ATOM 676 N N . THR A 1 88 ? -14.970 3.547 9.988 1.00 90.75 88 THR A N 1
ATOM 677 C CA . THR A 1 88 ? -13.558 3.560 9.575 1.00 90.75 88 THR A CA 1
ATOM 678 C C . THR A 1 88 ? -13.214 2.307 8.762 1.00 90.75 88 THR A C 1
ATOM 680 O O . THR A 1 88 ? -12.599 2.406 7.701 1.00 90.75 88 THR A O 1
ATOM 683 N N . LEU A 1 89 ? -13.624 1.121 9.226 1.00 91.62 89 LEU A N 1
ATOM 684 C CA . LEU A 1 89 ? -13.334 -0.145 8.541 1.00 91.62 89 LEU A CA 1
ATOM 685 C C . LEU A 1 89 ? -14.127 -0.292 7.236 1.00 91.62 89 LEU A C 1
ATOM 687 O O . LEU A 1 89 ? -13.592 -0.781 6.235 1.00 91.62 89 LEU A O 1
ATOM 691 N N . ALA A 1 90 ? -15.389 0.146 7.228 1.00 92.06 90 ALA A N 1
ATOM 692 C CA . ALA A 1 90 ? -16.231 0.130 6.039 1.00 92.06 90 ALA A CA 1
ATOM 693 C C . ALA A 1 90 ? -15.697 1.077 4.955 1.00 92.06 90 ALA A C 1
ATOM 695 O O . ALA A 1 90 ? -15.602 0.675 3.792 1.00 92.06 90 ALA A O 1
ATOM 696 N N . GLU A 1 91 ? -15.301 2.299 5.326 1.00 90.88 91 GLU A N 1
ATOM 697 C CA . GLU A 1 91 ? -14.716 3.273 4.402 1.00 90.88 91 GLU A CA 1
ATOM 698 C C . GLU A 1 91 ? -13.397 2.755 3.819 1.00 90.88 91 GLU A C 1
ATOM 700 O O . GLU A 1 91 ? -13.229 2.759 2.598 1.00 90.88 91 GLU A O 1
ATOM 705 N N . ALA A 1 92 ? -12.503 2.232 4.664 1.00 90.75 92 ALA A N 1
ATOM 706 C CA . ALA A 1 92 ? -11.242 1.635 4.230 1.00 90.75 92 ALA A CA 1
ATOM 707 C C . ALA A 1 92 ? -11.472 0.510 3.210 1.00 90.75 92 ALA A C 1
ATOM 709 O O . ALA A 1 92 ? -10.932 0.530 2.104 1.00 90.75 92 ALA A O 1
ATOM 710 N N . SER A 1 93 ? -12.354 -0.437 3.540 1.00 92.81 93 SER A N 1
ATOM 711 C CA . SER A 1 93 ? -12.683 -1.572 2.670 1.00 92.81 93 SER A CA 1
ATOM 712 C C . SER A 1 93 ? -13.345 -1.134 1.362 1.00 92.81 93 SER A C 1
ATOM 714 O O . SER A 1 93 ? -13.176 -1.764 0.318 1.00 92.81 93 SER A O 1
ATOM 716 N N . TYR A 1 94 ? -14.144 -0.068 1.398 1.00 93.81 94 TYR A N 1
ATOM 717 C CA . TYR A 1 94 ? -14.762 0.499 0.206 1.00 93.81 94 TYR A CA 1
ATOM 718 C C . TYR A 1 94 ? -13.722 1.170 -0.701 1.00 93.81 94 TYR A C 1
ATOM 720 O O . TYR A 1 94 ? -13.659 0.849 -1.888 1.00 93.81 94 TYR A O 1
ATOM 728 N N . ARG A 1 95 ? -12.865 2.041 -0.150 1.00 92.44 95 ARG A N 1
ATOM 729 C CA . ARG A 1 95 ? -11.800 2.727 -0.902 1.00 92.44 95 ARG A CA 1
ATOM 730 C C . ARG A 1 95 ? -10.812 1.729 -1.505 1.00 92.44 95 ARG A C 1
ATOM 732 O O . ARG A 1 95 ? -10.532 1.812 -2.698 1.00 92.44 95 ARG A O 1
ATOM 739 N N . ASN A 1 96 ? -10.376 0.742 -0.726 1.00 95.50 96 ASN A N 1
ATOM 740 C CA . ASN A 1 96 ? -9.422 -0.275 -1.166 1.00 95.50 96 ASN A CA 1
ATOM 741 C C . ASN A 1 96 ? -9.972 -1.140 -2.309 1.00 95.50 96 ASN A C 1
ATOM 743 O O . ASN A 1 96 ? -9.283 -1.333 -3.306 1.00 95.50 96 ASN A O 1
ATOM 747 N N . ARG A 1 97 ? -11.237 -1.582 -2.237 1.00 96.00 97 ARG A N 1
ATOM 748 C CA . ARG A 1 97 ? -11.875 -2.310 -3.352 1.00 96.00 97 ARG A CA 1
ATOM 749 C C . ARG A 1 97 ? -11.938 -1.480 -4.628 1.00 96.00 97 ARG A C 1
ATOM 751 O O . ARG A 1 97 ? -11.690 -2.008 -5.706 1.00 96.00 97 ARG A O 1
ATOM 758 N N . ARG A 1 98 ? -12.246 -0.182 -4.523 1.00 94.62 98 ARG A N 1
ATOM 759 C CA . ARG A 1 98 ? -12.255 0.694 -5.703 1.00 94.62 98 ARG A CA 1
ATOM 760 C C . ARG A 1 98 ? -10.867 0.873 -6.303 1.00 94.62 98 ARG A C 1
ATOM 762 O O . ARG A 1 98 ? -10.770 0.946 -7.520 1.00 94.62 98 ARG A O 1
ATOM 769 N N . LEU A 1 99 ? -9.820 0.932 -5.480 1.00 94.50 99 LEU A N 1
ATOM 770 C CA . LEU A 1 99 ? -8.445 0.982 -5.975 1.00 94.50 99 LEU A CA 1
ATOM 771 C C . LEU A 1 99 ? -8.091 -0.293 -6.740 1.00 94.50 99 LEU A C 1
ATOM 773 O O . LEU A 1 99 ? -7.652 -0.184 -7.879 1.00 94.50 99 LEU A O 1
ATOM 777 N N . ILE A 1 100 ? -8.364 -1.475 -6.176 1.00 96.25 100 ILE A N 1
ATOM 778 C CA . ILE A 1 100 ? -8.119 -2.750 -6.870 1.00 96.25 100 ILE A CA 1
ATOM 779 C C . ILE A 1 100 ? -8.847 -2.785 -8.216 1.00 96.25 100 ILE A C 1
ATOM 781 O O . ILE A 1 100 ? -8.235 -3.040 -9.248 1.00 96.25 100 ILE A O 1
ATOM 785 N N . GLN A 1 101 ? -10.135 -2.432 -8.225 1.00 95.75 101 GLN A N 1
ATOM 786 C CA . GLN A 1 101 ? -10.930 -2.388 -9.453 1.00 95.75 101 GLN A CA 1
ATOM 787 C C . GLN A 1 101 ? -10.399 -1.373 -10.472 1.00 95.75 101 GLN A C 1
ATOM 789 O O . GLN A 1 101 ? -10.417 -1.646 -11.669 1.00 95.75 101 GLN A O 1
ATOM 794 N N . ALA A 1 102 ? -9.947 -0.198 -10.025 1.00 94.69 102 ALA A N 1
ATOM 795 C CA . ALA A 1 102 ? -9.402 0.826 -10.909 1.00 94.69 102 ALA A CA 1
ATOM 796 C C . ALA A 1 102 ? -8.092 0.363 -11.556 1.00 94.69 102 ALA A C 1
ATOM 798 O O . ALA A 1 102 ? -7.960 0.452 -12.773 1.00 94.69 102 ALA A O 1
ATOM 799 N N . PHE A 1 103 ? -7.165 -0.186 -10.771 1.00 96.19 103 PHE A N 1
ATOM 800 C CA . PHE A 1 103 ? -5.925 -0.752 -11.298 1.00 96.19 103 PHE A CA 1
ATOM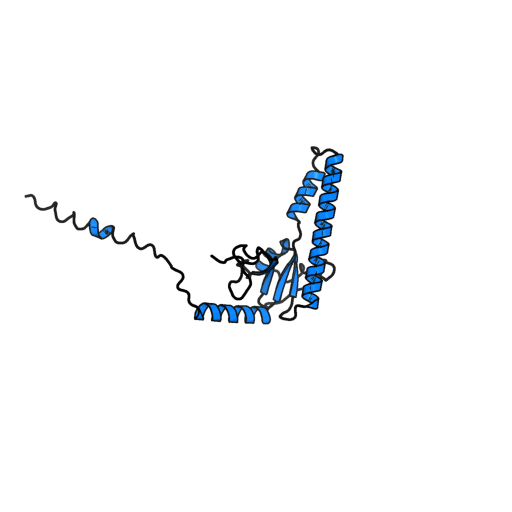 801 C C . PHE A 1 103 ? -6.207 -1.928 -12.237 1.00 96.19 103 PHE A C 1
ATOM 803 O O . PHE A 1 103 ? -5.750 -1.905 -13.372 1.00 96.19 103 PHE A O 1
ATOM 810 N N . GLY A 1 104 ? -7.045 -2.887 -11.836 1.00 94.38 104 GLY A N 1
ATOM 811 C CA . GLY A 1 104 ? -7.393 -4.031 -12.684 1.00 94.38 104 GLY A CA 1
ATOM 812 C C . GLY A 1 104 ? -8.091 -3.651 -13.996 1.00 94.38 104 GLY A C 1
ATOM 813 O O . GLY A 1 104 ?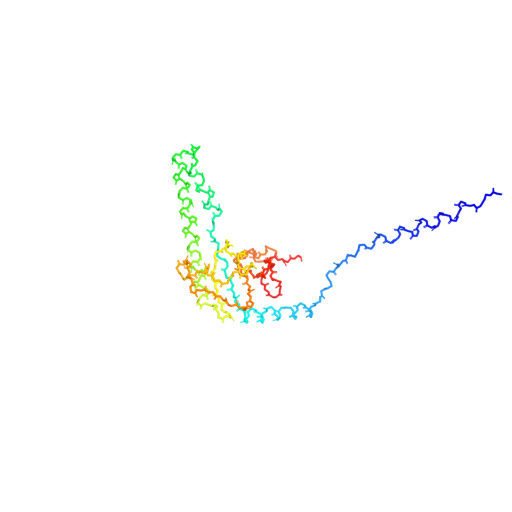 -8.033 -4.405 -14.963 1.00 94.38 104 GLY A O 1
ATOM 814 N N . ARG A 1 105 ? -8.747 -2.484 -14.056 1.00 95.88 105 ARG A N 1
ATOM 815 C CA . ARG A 1 105 ? -9.438 -2.005 -15.261 1.00 95.88 105 ARG A CA 1
ATOM 816 C C . ARG A 1 105 ? -8.584 -1.110 -16.156 1.00 95.88 105 ARG A C 1
ATOM 818 O O . ARG A 1 105 ? -8.792 -1.124 -17.366 1.00 95.88 105 ARG A O 1
ATOM 825 N N . TYR A 1 106 ? -7.722 -0.280 -15.576 1.00 95.56 106 TYR A N 1
ATOM 826 C CA . TYR A 1 106 ? -7.073 0.820 -16.298 1.00 95.56 106 TYR A CA 1
ATOM 827 C C . TYR A 1 106 ? -5.547 0.743 -16.324 1.00 95.56 106 TYR A C 1
ATOM 829 O O . TYR A 1 106 ? -4.939 1.476 -17.095 1.00 95.56 106 TYR A O 1
ATOM 837 N N . TYR A 1 107 ? -4.923 -0.095 -15.494 1.00 95.06 107 TYR A N 1
ATOM 838 C CA . TYR A 1 107 ? -3.471 -0.221 -15.432 1.00 95.06 107 TYR A CA 1
ATOM 839 C C . TYR A 1 107 ? -3.006 -1.472 -16.180 1.00 95.06 107 TYR A C 1
ATOM 841 O O . TYR A 1 107 ? -3.339 -2.589 -15.796 1.00 95.06 107 TYR A O 1
ATOM 849 N N . ASP A 1 108 ? -2.214 -1.279 -17.232 1.00 96.12 108 ASP A N 1
ATOM 850 C CA . ASP A 1 108 ? -1.678 -2.340 -18.095 1.00 96.12 108 ASP A CA 1
ATOM 851 C C . ASP A 1 108 ? -0.156 -2.234 -18.306 1.00 96.12 108 ASP A C 1
ATOM 853 O O . ASP A 1 108 ? 0.421 -2.917 -19.154 1.00 96.12 108 ASP A O 1
ATOM 857 N N . PHE A 1 109 ? 0.510 -1.368 -17.538 1.00 95.50 109 PHE A N 1
ATOM 858 C CA . PHE A 1 109 ? 1.914 -1.031 -17.761 1.00 95.50 109 PHE A CA 1
ATOM 859 C C . PHE A 1 109 ? 2.885 -2.114 -17.269 1.00 95.50 109 PHE A C 1
ATOM 861 O O . PHE A 1 109 ? 3.901 -2.361 -17.922 1.00 95.50 109 PHE A O 1
ATOM 868 N N . SER A 1 110 ? 2.571 -2.756 -16.143 1.00 96.62 110 SER A N 1
ATOM 869 C CA . SER A 1 110 ? 3.316 -3.880 -15.567 1.00 96.62 110 SER A CA 1
ATOM 870 C C . SER A 1 110 ? 2.401 -4.752 -14.689 1.00 96.62 110 SER A C 1
ATOM 872 O O . SER A 1 110 ? 1.257 -4.364 -14.423 1.00 96.62 110 SER A O 1
ATOM 874 N N . PRO A 1 111 ? 2.839 -5.948 -14.250 1.00 97.06 111 PRO A N 1
ATOM 875 C CA . PRO A 1 111 ? 2.121 -6.714 -13.238 1.00 97.06 111 PRO A CA 1
ATOM 876 C C . PRO A 1 111 ? 1.876 -5.893 -11.967 1.00 97.06 111 PRO A C 1
ATOM 878 O O . PRO A 1 111 ? 2.771 -5.204 -11.478 1.00 97.06 111 PRO A O 1
ATOM 881 N N . VAL A 1 112 ? 0.670 -5.998 -11.409 1.00 97.50 112 VAL A N 1
ATOM 882 C CA . VAL A 1 112 ? 0.274 -5.287 -10.190 1.00 97.50 112 VAL A CA 1
ATOM 883 C C . VAL A 1 112 ? -0.153 -6.272 -9.109 1.00 97.50 112 VAL A C 1
ATOM 885 O O . VAL A 1 112 ? -0.903 -7.211 -9.372 1.00 97.50 112 VAL A O 1
ATOM 888 N N . LEU A 1 113 ? 0.313 -6.045 -7.883 1.00 98.06 113 LEU A N 1
ATOM 889 C CA . LEU A 1 113 ? -0.113 -6.778 -6.695 1.00 98.06 113 LEU A CA 1
ATOM 890 C C . LEU A 1 113 ? -0.523 -5.797 -5.601 1.00 98.06 113 LEU A C 1
ATOM 892 O O . LEU A 1 113 ? 0.048 -4.715 -5.461 1.00 98.06 113 LEU A O 1
ATOM 896 N N . PHE A 1 114 ? -1.501 -6.193 -4.794 1.00 98.25 114 PHE A N 1
ATOM 897 C CA . PHE A 1 114 ? -2.027 -5.372 -3.708 1.00 98.25 114 PHE A CA 1
ATOM 898 C C . PHE A 1 114 ? -1.630 -5.963 -2.368 1.00 98.25 114 PHE A C 1
ATOM 900 O O . PHE A 1 114 ? -1.699 -7.172 -2.178 1.00 98.25 114 PHE A O 1
ATOM 907 N N . LEU A 1 115 ? -1.255 -5.116 -1.419 1.00 97.94 115 LEU A N 1
ATOM 908 C CA . LEU A 1 115 ? -0.966 -5.520 -0.047 1.00 97.94 115 LEU A CA 1
ATOM 909 C C . LEU A 1 115 ? -1.437 -4.442 0.922 1.00 97.94 115 LEU A C 1
ATOM 911 O O . LEU A 1 115 ? -1.533 -3.269 0.559 1.00 97.94 115 LEU A O 1
ATOM 915 N N . TYR A 1 116 ? -1.678 -4.815 2.174 1.00 96.62 116 TYR A N 1
ATOM 916 C CA . TYR A 1 116 ? -1.858 -3.810 3.215 1.00 96.62 116 TYR A CA 1
ATOM 917 C C . TYR A 1 116 ? -0.540 -3.089 3.512 1.00 96.62 116 TYR A C 1
ATOM 919 O O . TYR A 1 116 ? 0.538 -3.682 3.482 1.00 96.62 116 TYR A O 1
ATOM 927 N N . ASP A 1 117 ? -0.635 -1.808 3.856 1.00 94.00 117 ASP A N 1
ATOM 928 C CA . ASP A 1 117 ? 0.489 -0.964 4.265 1.00 94.00 117 ASP A CA 1
ATOM 929 C C . ASP A 1 117 ? 1.374 -1.602 5.351 1.00 94.00 117 ASP A C 1
ATOM 931 O O . ASP A 1 117 ? 2.596 -1.439 5.325 1.00 94.00 117 ASP A O 1
ATOM 935 N N . THR A 1 118 ? 0.777 -2.385 6.245 1.00 93.50 118 THR A N 1
ATOM 936 C CA . THR A 1 118 ? 1.432 -3.126 7.332 1.00 93.50 118 THR A CA 1
ATOM 937 C C . THR A 1 118 ? 2.331 -4.270 6.864 1.00 93.50 118 THR A C 1
ATOM 939 O O . THR A 1 118 ? 3.231 -4.659 7.602 1.00 93.50 118 THR A O 1
ATOM 942 N N . ALA A 1 119 ? 2.134 -4.787 5.650 1.00 95.31 119 ALA A N 1
ATOM 943 C CA . ALA A 1 119 ? 2.938 -5.863 5.068 1.00 95.31 119 ALA A CA 1
ATOM 944 C C . ALA A 1 119 ? 4.137 -5.348 4.246 1.00 95.31 119 ALA A C 1
ATOM 946 O O . ALA A 1 119 ? 4.989 -6.137 3.841 1.00 95.31 119 ALA A O 1
ATOM 947 N N . SER A 1 120 ? 4.232 -4.032 4.014 1.00 93.88 120 SER A N 1
ATOM 948 C CA . SER A 1 120 ? 5.234 -3.446 3.106 1.00 93.88 120 SER A CA 1
ATOM 949 C C . SER A 1 120 ? 6.675 -3.712 3.552 1.00 93.88 120 SER A C 1
ATOM 951 O O . SER A 1 120 ? 7.537 -3.965 2.716 1.00 93.88 120 SER A O 1
ATOM 953 N N . THR A 1 121 ? 6.940 -3.681 4.863 1.00 94.81 121 THR A N 1
ATOM 954 C CA . THR A 1 121 ? 8.280 -3.941 5.414 1.00 94.81 121 THR A CA 1
ATOM 955 C C . THR A 1 121 ? 8.720 -5.371 5.154 1.00 94.81 121 THR A C 1
ATOM 957 O O . THR A 1 121 ? 9.836 -5.587 4.712 1.00 94.81 121 THR A O 1
ATOM 960 N N . ALA A 1 122 ? 7.823 -6.343 5.317 1.00 95.69 122 ALA A N 1
ATOM 961 C CA . ALA A 1 122 ? 8.154 -7.737 5.065 1.00 95.69 122 ALA A CA 1
ATOM 962 C C . ALA A 1 122 ? 8.513 -7.983 3.587 1.00 95.69 122 ALA A C 1
ATOM 964 O O . ALA A 1 122 ? 9.409 -8.773 3.301 1.00 95.69 122 ALA A O 1
ATOM 965 N N . VAL A 1 123 ? 7.893 -7.258 2.646 1.00 96.50 123 VAL A N 1
ATOM 966 C CA . VAL A 1 123 ? 8.305 -7.309 1.233 1.00 96.50 123 VAL A CA 1
ATOM 967 C C . VAL A 1 123 ? 9.679 -6.669 1.014 1.00 96.50 123 VAL A C 1
ATOM 969 O O . VAL A 1 123 ? 10.523 -7.251 0.325 1.00 96.50 123 VAL A O 1
ATOM 972 N N . ALA A 1 124 ? 9.936 -5.511 1.629 1.00 93.69 124 ALA A N 1
ATOM 973 C CA . ALA A 1 124 ? 11.254 -4.872 1.595 1.00 93.69 124 ALA A CA 1
ATOM 974 C C . ALA A 1 124 ? 12.356 -5.788 2.171 1.00 93.69 124 ALA A C 1
ATOM 976 O O . ALA A 1 124 ? 13.455 -5.843 1.621 1.00 93.69 124 ALA A O 1
ATOM 977 N N . ASP A 1 125 ? 12.020 -6.582 3.192 1.00 95.06 125 ASP A N 1
ATOM 978 C CA . ASP A 1 125 ? 12.903 -7.549 3.857 1.00 95.06 125 ASP A CA 1
ATOM 979 C C . ASP A 1 125 ? 13.081 -8.870 3.083 1.00 95.06 125 ASP A C 1
ATOM 981 O O . ASP A 1 125 ? 13.828 -9.748 3.513 1.00 95.06 125 ASP A O 1
ATOM 985 N N . GLY A 1 126 ? 12.426 -9.028 1.929 1.00 95.56 126 GLY A N 1
ATOM 986 C CA . GLY A 1 126 ? 12.626 -10.180 1.045 1.00 95.56 126 GLY A CA 1
ATOM 987 C C . GLY A 1 126 ? 11.449 -11.147 0.946 1.00 95.56 126 GLY A C 1
ATOM 988 O O . GLY A 1 126 ? 11.540 -12.116 0.198 1.00 95.56 126 GLY A O 1
ATOM 989 N N . GLN A 1 127 ? 10.332 -10.915 1.639 1.00 96.75 127 GLN A N 1
ATOM 990 C CA . GLN A 1 127 ? 9.144 -11.752 1.470 1.00 96.75 127 GLN A CA 1
ATOM 991 C C . GLN A 1 127 ? 8.492 -11.494 0.100 1.00 96.75 127 GLN A C 1
ATOM 993 O O . GLN A 1 127 ? 8.359 -10.353 -0.343 1.00 96.75 127 GLN A O 1
ATOM 998 N N . ARG A 1 128 ? 8.109 -12.569 -0.597 1.00 96.69 128 ARG A N 1
ATOM 999 C CA . ARG A 1 128 ? 7.627 -12.521 -1.992 1.00 96.69 128 ARG A CA 1
ATOM 1000 C C . ARG A 1 128 ? 6.261 -13.165 -2.225 1.00 96.69 128 ARG A C 1
ATOM 1002 O O . ARG A 1 128 ? 5.765 -13.151 -3.345 1.00 96.69 128 ARG A O 1
ATOM 1009 N N . ALA A 1 129 ? 5.644 -13.721 -1.184 1.00 97.00 129 ALA A N 1
ATOM 1010 C CA . ALA A 1 129 ? 4.342 -14.380 -1.257 1.00 97.00 129 ALA A CA 1
ATOM 1011 C C . ALA A 1 129 ? 3.640 -14.393 0.112 1.00 97.00 129 ALA A C 1
ATOM 1013 O O . ALA A 1 129 ? 4.247 -14.101 1.150 1.00 97.00 129 ALA A O 1
ATOM 1014 N N . GLY A 1 130 ? 2.357 -14.767 0.114 1.00 96.44 130 GLY A N 1
ATOM 1015 C CA . GLY A 1 130 ? 1.580 -15.015 1.336 1.00 96.44 130 GLY A CA 1
ATOM 1016 C C . GLY A 1 130 ? 1.026 -13.767 2.029 1.00 96.44 130 GLY A C 1
ATOM 1017 O O . GLY A 1 130 ? 0.591 -13.851 3.175 1.00 96.44 130 GLY A O 1
ATOM 1018 N N . MET A 1 131 ? 1.047 -12.612 1.360 1.00 96.75 131 MET A N 1
ATOM 1019 C CA . MET A 1 131 ? 0.533 -11.345 1.903 1.00 96.75 131 MET A CA 1
ATOM 1020 C C . MET A 1 131 ? -0.202 -10.470 0.887 1.00 96.75 131 MET A C 1
ATOM 1022 O O . MET A 1 131 ? -0.681 -9.393 1.247 1.00 96.75 131 MET A O 1
ATOM 1026 N N . PHE A 1 132 ? -0.273 -10.918 -0.367 1.00 98.19 132 PHE A N 1
ATOM 1027 C CA . PHE A 1 132 ? -0.961 -10.192 -1.423 1.00 98.19 132 PHE A CA 1
ATOM 1028 C C . PHE A 1 132 ? -2.449 -10.492 -1.400 1.00 98.19 132 PHE A C 1
ATOM 1030 O O . PHE A 1 132 ? -2.878 -11.571 -0.989 1.00 98.19 132 PHE A O 1
ATOM 1037 N N . LEU A 1 133 ? -3.222 -9.496 -1.806 1.00 97.62 133 LEU A N 1
ATOM 1038 C CA . LEU A 1 133 ? -4.665 -9.476 -1.691 1.00 97.62 133 LEU A CA 1
ATOM 1039 C C . LEU A 1 133 ? -5.318 -9.764 -3.039 1.00 97.62 133 LEU A C 1
ATOM 1041 O O . LEU A 1 133 ? -4.888 -9.239 -4.065 1.00 97.62 133 LEU A O 1
ATOM 1045 N N . ASP A 1 134 ? -6.386 -10.550 -2.997 1.00 96.44 134 ASP A N 1
ATOM 1046 C CA . ASP A 1 134 ? -7.317 -10.733 -4.103 1.00 96.44 134 ASP A CA 1
ATOM 1047 C C . ASP A 1 134 ? -8.286 -9.540 -4.249 1.00 96.44 134 ASP A C 1
ATOM 1049 O O . ASP A 1 134 ? -8.318 -8.602 -3.440 1.00 96.44 134 ASP A O 1
ATOM 1053 N N . ASP A 1 135 ? -9.161 -9.620 -5.254 1.00 93.94 135 ASP A N 1
ATOM 1054 C CA . ASP A 1 135 ? -10.220 -8.635 -5.524 1.00 93.94 135 ASP A CA 1
ATOM 1055 C C . ASP A 1 135 ? -11.225 -8.462 -4.368 1.00 93.94 135 ASP A C 1
ATOM 1057 O O . ASP A 1 135 ? -11.978 -7.483 -4.311 1.00 93.94 135 ASP A O 1
ATOM 1061 N N . SER A 1 136 ? -11.247 -9.410 -3.429 1.00 94.12 136 SER A N 1
ATOM 1062 C CA . SER A 1 136 ? -12.098 -9.421 -2.239 1.00 94.12 136 SER A CA 1
ATOM 1063 C C . SER A 1 136 ? -11.383 -8.920 -0.979 1.00 94.12 136 SER A C 1
ATOM 1065 O O . SER A 1 136 ? -11.959 -9.022 0.109 1.00 94.12 136 SER A O 1
ATOM 1067 N N . LEU A 1 137 ? -10.180 -8.342 -1.103 1.00 94.94 137 LEU A N 1
ATOM 1068 C CA . LEU A 1 137 ? -9.332 -7.881 0.006 1.00 94.94 137 LEU A CA 1
ATOM 1069 C C . LEU A 1 137 ? -8.891 -8.998 0.965 1.00 94.94 137 LEU A C 1
ATOM 1071 O O . LEU A 1 137 ? -8.639 -8.743 2.150 1.00 94.94 137 LEU A O 1
ATOM 1075 N N . ARG A 1 138 ? -8.806 -10.237 0.477 1.00 96.00 138 ARG A N 1
ATOM 1076 C CA . ARG A 1 138 ? -8.346 -11.398 1.243 1.00 96.00 138 ARG A CA 1
ATOM 1077 C C . ARG A 1 138 ? -6.964 -11.807 0.782 1.00 96.00 138 ARG A C 1
ATOM 1079 O O . ARG A 1 138 ? -6.651 -11.707 -0.395 1.00 96.00 138 ARG A O 1
ATOM 1086 N N . ILE A 1 139 ? -6.153 -12.283 1.722 1.00 96.81 139 ILE A N 1
ATOM 1087 C CA . ILE A 1 139 ? -4.842 -12.833 1.385 1.00 96.81 139 ILE A CA 1
ATOM 1088 C C . ILE A 1 139 ? -5.051 -14.065 0.509 1.00 96.81 139 ILE A C 1
ATOM 1090 O O . ILE A 1 139 ? -5.721 -15.010 0.932 1.00 96.81 139 ILE A O 1
ATOM 1094 N N . ASP A 1 140 ? -4.441 -14.049 -0.668 1.00 97.00 140 ASP A N 1
ATOM 1095 C CA . ASP A 1 140 ? -4.382 -15.193 -1.563 1.00 97.00 140 ASP A CA 1
ATOM 1096 C C . ASP A 1 140 ? -2.953 -15.768 -1.554 1.00 97.00 140 ASP A C 1
ATOM 1098 O O . ASP A 1 140 ? -2.014 -15.109 -2.012 1.00 97.00 140 ASP A O 1
ATOM 1102 N N . PRO A 1 141 ? -2.749 -16.989 -1.022 1.00 93.62 141 PRO A N 1
ATOM 1103 C CA . PRO A 1 141 ? -1.441 -17.639 -0.999 1.00 93.62 141 PRO A CA 1
ATOM 1104 C C . PRO A 1 141 ? -0.848 -17.920 -2.384 1.00 93.62 141 PRO A C 1
ATOM 1106 O O . PRO A 1 141 ? 0.357 -18.146 -2.474 1.00 93.62 141 PRO A O 1
ATOM 1109 N N . ALA A 1 142 ? -1.669 -17.951 -3.439 1.00 96.38 142 ALA A N 1
ATOM 1110 C CA . ALA A 1 142 ? -1.208 -18.171 -4.806 1.00 96.38 142 ALA A CA 1
ATOM 1111 C C . ALA A 1 142 ? -0.589 -16.911 -5.430 1.00 96.38 142 ALA A C 1
ATOM 1113 O O . ALA A 1 142 ? 0.137 -17.014 -6.419 1.00 96.38 142 ALA A O 1
ATOM 1114 N N . LEU A 1 143 ? -0.854 -15.732 -4.859 1.00 97.00 143 LEU A N 1
ATOM 1115 C CA . LEU A 1 143 ? -0.275 -14.479 -5.317 1.00 97.00 143 LEU A CA 1
ATOM 1116 C C . LEU A 1 143 ? 1.141 -14.293 -4.762 1.00 97.00 143 LEU A C 1
ATOM 1118 O O . LEU A 1 143 ? 1.422 -14.490 -3.574 1.00 97.00 143 LEU A O 1
ATOM 1122 N N . GLY A 1 144 ? 2.027 -13.846 -5.641 1.00 96.62 144 GLY A N 1
ATOM 1123 C CA . GLY A 1 144 ? 3.423 -13.574 -5.347 1.00 96.62 144 GLY A CA 1
ATOM 1124 C C . GLY A 1 144 ? 4.171 -13.152 -6.602 1.00 96.62 144 GLY A C 1
ATOM 1125 O O . GLY A 1 144 ? 3.594 -13.077 -7.687 1.00 96.62 144 GLY A O 1
ATOM 1126 N N . PHE A 1 145 ? 5.456 -12.883 -6.438 1.00 96.69 145 PHE A N 1
ATOM 1127 C CA . PHE A 1 145 ? 6.373 -12.594 -7.537 1.00 96.69 145 PHE A CA 1
ATOM 1128 C C . PHE A 1 145 ? 7.735 -13.241 -7.264 1.00 96.69 145 PHE A C 1
ATOM 1130 O O . PHE A 1 145 ? 7.972 -13.746 -6.168 1.00 96.69 145 PHE A O 1
ATOM 1137 N N . GLY A 1 146 ? 8.598 -13.314 -8.269 1.00 95.06 146 GLY A N 1
ATOM 1138 C CA . GLY A 1 146 ? 9.930 -13.892 -8.158 1.00 95.06 146 GLY A CA 1
ATOM 1139 C C . GLY A 1 146 ? 10.987 -12.844 -7.811 1.00 95.06 146 GLY A C 1
ATOM 1140 O O . GLY A 1 146 ? 10.872 -12.098 -6.836 1.00 95.06 146 GLY A O 1
ATOM 1141 N N . GLU A 1 147 ? 12.047 -12.828 -8.616 1.00 93.50 147 GLU A N 1
ATOM 1142 C CA . GLU A 1 147 ? 13.205 -11.937 -8.467 1.00 93.50 147 GLU A CA 1
ATOM 1143 C C . GLU A 1 147 ? 13.075 -10.647 -9.293 1.00 93.50 147 GLU A C 1
ATOM 1145 O O . GLU A 1 147 ? 14.042 -9.898 -9.442 1.00 93.50 147 GLU A O 1
ATOM 1150 N N . GLU A 1 148 ? 11.898 -10.386 -9.867 1.00 94.44 148 GLU A N 1
ATOM 1151 C CA . GLU A 1 148 ? 11.632 -9.160 -10.607 1.00 94.44 148 GLU A CA 1
ATOM 1152 C C . GLU A 1 148 ? 11.843 -7.926 -9.711 1.00 94.44 148 GLU A C 1
ATOM 1154 O O . GLU A 1 148 ? 11.533 -7.950 -8.510 1.00 94.44 148 GLU A O 1
ATOM 1159 N N . PRO A 1 149 ? 12.350 -6.811 -10.270 1.00 94.38 149 PRO A N 1
ATOM 1160 C CA . PRO A 1 149 ? 12.390 -5.558 -9.534 1.00 94.38 149 PRO A CA 1
ATOM 1161 C C . PRO A 1 149 ? 10.966 -5.120 -9.181 1.00 94.38 149 PRO A C 1
ATOM 1163 O O . PRO A 1 149 ? 10.009 -5.434 -9.886 1.00 94.38 149 PRO A O 1
ATOM 1166 N N . PHE A 1 150 ? 10.812 -4.365 -8.098 1.00 95.75 150 PHE A N 1
ATOM 1167 C CA . PHE A 1 150 ? 9.502 -3.881 -7.683 1.00 95.75 150 PHE A CA 1
ATOM 1168 C C . PHE A 1 150 ? 9.558 -2.447 -7.175 1.00 95.75 150 PHE A C 1
ATOM 1170 O O . PHE A 1 150 ? 10.571 -1.995 -6.636 1.00 95.75 150 PHE A O 1
ATOM 1177 N N . PHE A 1 151 ? 8.428 -1.762 -7.313 1.00 95.88 151 PHE A N 1
ATOM 1178 C CA . PHE A 1 151 ? 8.183 -0.453 -6.721 1.00 95.88 151 PHE A CA 1
ATOM 1179 C C . PHE A 1 151 ? 6.935 -0.509 -5.860 1.00 95.88 151 PHE A C 1
ATOM 1181 O O . PHE A 1 151 ? 5.996 -1.247 -6.153 1.00 95.88 151 PHE A O 1
ATOM 1188 N N . PHE A 1 152 ? 6.903 0.305 -4.815 1.00 96.69 152 PHE A N 1
ATOM 1189 C CA . PHE A 1 152 ? 5.679 0.548 -4.074 1.00 96.69 152 PHE A CA 1
ATOM 1190 C C . PHE A 1 152 ? 4.907 1.698 -4.703 1.00 96.69 152 PHE A C 1
ATOM 1192 O O . PHE A 1 152 ? 5.501 2.667 -5.158 1.00 96.69 152 PHE A O 1
ATOM 1199 N N . ALA A 1 153 ? 3.583 1.623 -4.664 1.00 95.38 153 ALA A N 1
ATOM 1200 C CA . ALA A 1 153 ? 2.710 2.742 -4.977 1.00 95.38 153 ALA A CA 1
ATOM 1201 C C . ALA A 1 153 ? 1.739 2.997 -3.827 1.00 95.38 153 ALA A C 1
ATOM 1203 O O . ALA A 1 153 ? 1.233 2.061 -3.204 1.00 95.38 153 ALA A O 1
ATOM 1204 N N . ARG A 1 154 ? 1.458 4.267 -3.543 1.00 92.62 154 ARG A N 1
ATOM 1205 C CA . ARG A 1 154 ? 0.477 4.692 -2.538 1.00 92.62 154 ARG A CA 1
ATOM 1206 C C . ARG A 1 154 ? -0.316 5.884 -3.047 1.00 92.62 154 ARG A C 1
ATOM 1208 O O . ARG A 1 154 ? 0.195 6.677 -3.830 1.00 92.62 154 ARG A O 1
ATOM 1215 N N . ILE A 1 155 ? -1.535 6.046 -2.545 1.00 88.38 155 ILE A N 1
ATOM 1216 C CA . ILE A 1 155 ? -2.231 7.325 -2.684 1.00 88.38 155 ILE A CA 1
ATOM 1217 C C . ILE A 1 155 ? -1.604 8.310 -1.692 1.00 88.38 155 ILE A C 1
ATOM 1219 O O . ILE A 1 155 ? -1.505 8.025 -0.496 1.00 88.38 155 ILE A O 1
ATOM 1223 N N . GLY A 1 156 ? -1.123 9.431 -2.209 1.00 84.19 156 GLY A N 1
ATOM 1224 C CA . GLY A 1 156 ? -0.608 10.572 -1.465 1.00 84.19 156 GLY A CA 1
ATOM 1225 C C . GLY A 1 156 ? -1.228 11.866 -1.982 1.00 84.19 156 GLY A C 1
ATOM 1226 O O . GLY A 1 156 ? -2.203 11.832 -2.727 1.00 84.19 156 GLY A O 1
ATOM 1227 N N . TYR A 1 157 ? -0.644 12.991 -1.589 1.00 76.38 157 TYR A N 1
ATOM 1228 C CA . TYR A 1 157 ? -1.071 14.320 -2.017 1.00 76.38 157 TYR A CA 1
ATOM 1229 C C . TYR A 1 157 ? 0.115 15.046 -2.633 1.00 76.38 157 TYR A C 1
ATOM 1231 O O . TYR A 1 157 ? 1.194 15.002 -2.043 1.00 76.38 157 TYR A O 1
ATOM 1239 N N . THR A 1 158 ? -0.081 15.723 -3.761 1.00 68.06 158 THR A N 1
ATOM 1240 C CA . THR A 1 158 ? 0.901 16.688 -4.280 1.00 68.06 158 THR A CA 1
ATOM 1241 C C . THR A 1 158 ? 0.869 17.973 -3.454 1.00 68.06 158 THR A C 1
ATOM 1243 O O . THR A 1 158 ? -0.169 18.309 -2.882 1.00 68.06 158 THR A O 1
ATOM 1246 N N . ASP A 1 159 ? 1.978 18.709 -3.404 1.00 63.19 159 ASP A N 1
ATOM 1247 C CA . ASP A 1 159 ? 2.058 19.961 -2.645 1.00 63.19 159 ASP A CA 1
ATOM 1248 C C . ASP A 1 159 ? 1.099 21.051 -3.153 1.00 63.19 159 ASP A C 1
ATOM 1250 O O . ASP A 1 159 ? 0.816 21.183 -4.348 1.00 63.19 159 ASP A O 1
ATOM 1254 N N . GLU A 1 160 ? 0.647 21.889 -2.217 1.00 52.78 160 GLU A N 1
ATOM 1255 C CA . GLU A 1 160 ? -0.261 23.023 -2.447 1.00 52.78 160 GLU A CA 1
ATOM 1256 C C . GLU A 1 160 ? 0.369 24.175 -3.251 1.00 52.78 160 GLU A C 1
ATOM 1258 O O . GLU A 1 160 ? -0.339 25.082 -3.687 1.00 52.78 160 GLU A O 1
ATOM 1263 N N . THR A 1 161 ? 1.690 24.163 -3.460 1.00 52.56 161 THR A N 1
ATOM 1264 C CA . THR A 1 161 ? 2.422 25.190 -4.225 1.00 52.56 161 THR A CA 1
ATOM 1265 C C . THR A 1 161 ? 2.169 25.107 -5.731 1.00 52.56 161 THR A C 1
ATOM 1267 O O . THR A 1 161 ? 2.374 26.085 -6.453 1.00 52.56 161 THR A O 1
ATOM 1270 N N . SER A 1 162 ? 1.651 23.976 -6.214 1.00 51.22 162 SER A N 1
ATOM 1271 C CA . SER A 1 162 ? 1.102 23.871 -7.562 1.00 51.22 162 SER A CA 1
ATOM 1272 C C . SER A 1 162 ? -0.219 24.641 -7.620 1.00 51.22 162 SER A C 1
ATOM 1274 O O . SER A 1 162 ? -1.102 24.422 -6.797 1.00 51.22 162 SER A O 1
ATOM 1276 N N . SER A 1 163 ? -0.382 25.517 -8.615 1.00 50.88 163 SER A N 1
ATOM 1277 C CA . SER A 1 163 ? -1.527 26.436 -8.836 1.00 50.88 163 SER A CA 1
ATOM 1278 C C . SER A 1 163 ? -2.955 25.837 -8.796 1.00 50.88 163 SER A C 1
ATOM 1280 O O . SER A 1 163 ? -3.930 26.558 -8.995 1.00 50.88 163 SER A O 1
ATOM 1282 N N . SER A 1 164 ? -3.091 24.534 -8.541 1.00 56.59 164 SER A N 1
ATOM 1283 C CA . SER A 1 164 ? -4.330 23.753 -8.499 1.00 56.59 164 SER A CA 1
ATOM 1284 C C . SER A 1 164 ? -4.697 23.209 -7.102 1.00 56.59 164 SER A C 1
ATOM 1286 O O . SER A 1 164 ? -5.742 22.574 -6.975 1.00 56.59 164 SER A O 1
ATOM 1288 N N . GLY A 1 165 ? -3.899 23.474 -6.055 1.00 55.88 165 GLY A N 1
ATOM 1289 C CA . GLY A 1 165 ? -4.110 22.929 -4.704 1.00 55.88 165 GLY A CA 1
ATOM 1290 C C . GLY A 1 165 ? -3.676 21.461 -4.563 1.00 55.88 165 GLY A C 1
ATOM 1291 O O . GLY A 1 165 ? -3.348 20.809 -5.554 1.00 55.88 165 GLY A O 1
ATOM 1292 N N . ALA A 1 166 ? -3.653 20.941 -3.330 1.00 62.81 166 ALA A N 1
ATOM 1293 C CA . ALA A 1 166 ? -3.279 19.550 -3.067 1.00 62.81 166 ALA A CA 1
ATOM 1294 C C . ALA A 1 166 ? -4.257 18.581 -3.752 1.00 62.81 166 ALA A C 1
ATOM 1296 O O . ALA A 1 166 ? -5.450 18.558 -3.436 1.00 62.81 166 ALA A O 1
ATOM 1297 N N . ALA A 1 167 ? -3.750 17.778 -4.686 1.00 66.31 167 ALA A N 1
ATOM 1298 C CA . ALA A 1 167 ? -4.518 16.765 -5.396 1.00 66.31 167 ALA A CA 1
ATOM 1299 C C . ALA A 1 167 ? -4.085 15.365 -4.950 1.00 66.31 167 ALA A C 1
ATOM 1301 O O . ALA A 1 167 ? -2.903 15.127 -4.691 1.00 66.31 167 ALA A O 1
ATOM 1302 N N . ASP A 1 168 ? -5.040 14.432 -4.889 1.00 77.19 168 ASP A N 1
ATOM 1303 C CA . ASP A 1 168 ? -4.735 13.011 -4.715 1.00 77.19 168 ASP A CA 1
ATOM 1304 C C . ASP A 1 168 ? -3.844 12.549 -5.879 1.00 77.19 168 ASP A C 1
ATOM 1306 O O . ASP A 1 168 ? -4.214 12.682 -7.049 1.00 77.19 168 ASP A O 1
ATOM 1310 N N . ALA A 1 169 ? -2.691 11.967 -5.562 1.00 82.88 169 ALA A N 1
ATOM 1311 C CA . ALA A 1 169 ? -1.750 11.452 -6.546 1.00 82.88 169 ALA A CA 1
ATOM 1312 C C . ALA A 1 169 ? -1.261 10.052 -6.190 1.00 82.88 169 ALA A C 1
ATOM 1314 O O . ALA A 1 169 ? -1.214 9.652 -5.024 1.00 82.88 169 ALA A O 1
ATOM 1315 N N . LEU A 1 170 ? -0.882 9.301 -7.223 1.00 87.75 170 LEU A N 1
ATOM 1316 C CA . LEU A 1 170 ? 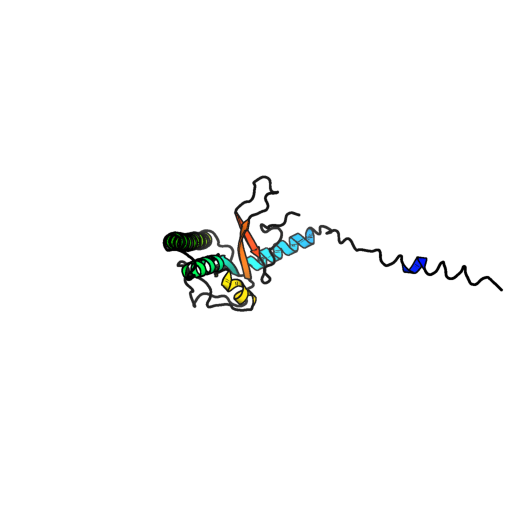-0.193 8.033 -7.056 1.00 87.75 170 LEU A CA 1
ATOM 1317 C C . LEU A 1 170 ? 1.302 8.313 -6.901 1.00 87.75 170 LEU A C 1
ATOM 1319 O O . LEU A 1 170 ? 1.964 8.684 -7.865 1.00 87.75 170 LEU A O 1
ATOM 1323 N N . ILE A 1 171 ? 1.810 8.125 -5.688 1.00 90.56 171 ILE A N 1
ATOM 1324 C CA . ILE A 1 171 ? 3.223 8.310 -5.367 1.00 90.56 171 ILE A CA 1
ATOM 1325 C C . ILE A 1 171 ? 3.911 6.954 -5.438 1.00 90.56 171 ILE A C 1
ATOM 1327 O O . ILE A 1 171 ? 3.452 5.997 -4.801 1.00 90.56 171 ILE A O 1
ATOM 1331 N N . LEU A 1 172 ? 4.987 6.875 -6.218 1.00 92.31 172 LEU A N 1
ATOM 1332 C CA . LEU A 1 172 ? 5.814 5.680 -6.332 1.00 92.31 172 LEU A CA 1
ATOM 1333 C C . LEU A 1 172 ? 7.037 5.808 -5.429 1.00 92.31 172 LEU A C 1
ATOM 1335 O O . LEU A 1 172 ? 7.625 6.881 -5.333 1.00 92.31 172 LEU A O 1
ATOM 1339 N N . SER A 1 173 ? 7.439 4.702 -4.813 1.00 92.50 173 SER A N 1
ATOM 1340 C CA . SER A 1 173 ? 8.624 4.635 -3.963 1.00 92.50 173 SER A CA 1
ATOM 1341 C C . SER A 1 173 ? 9.451 3.387 -4.274 1.00 92.50 173 SER A C 1
ATOM 1343 O O . SER A 1 173 ? 8.918 2.351 -4.683 1.00 92.50 173 SER A O 1
ATOM 1345 N N . ASP A 1 174 ? 10.757 3.471 -4.046 1.00 92.00 174 ASP A N 1
ATOM 1346 C CA . ASP A 1 174 ? 11.677 2.343 -4.156 1.00 92.00 174 ASP A CA 1
ATOM 1347 C C . ASP A 1 174 ? 11.532 1.337 -2.989 1.00 92.00 174 ASP A C 1
ATOM 1349 O O . ASP A 1 174 ? 10.726 1.499 -2.067 1.00 92.00 174 ASP A O 1
ATOM 1353 N N . ARG A 1 175 ? 12.357 0.283 -3.006 1.00 90.88 175 ARG A N 1
ATOM 1354 C CA . ARG A 1 175 ? 12.435 -0.744 -1.946 1.00 90.88 175 ARG A CA 1
ATOM 1355 C C . ARG A 1 175 ? 12.757 -0.203 -0.547 1.00 90.88 175 ARG A C 1
ATOM 1357 O O . ARG A 1 175 ? 12.474 -0.883 0.433 1.00 90.88 175 ARG A O 1
ATOM 1364 N N . ASN A 1 176 ? 13.373 0.973 -0.455 1.00 91.00 176 ASN A N 1
ATOM 1365 C CA . ASN A 1 176 ? 13.745 1.625 0.798 1.00 91.00 176 ASN A CA 1
ATOM 1366 C C . ASN A 1 176 ? 12.695 2.663 1.230 1.00 91.00 176 ASN A C 1
ATOM 1368 O O . ASN A 1 176 ? 12.923 3.391 2.195 1.00 91.00 176 ASN A O 1
ATOM 1372 N N . PHE A 1 177 ? 11.551 2.719 0.538 1.00 90.88 177 PHE A N 1
ATOM 1373 C CA . PHE A 1 177 ? 10.488 3.705 0.725 1.00 90.88 177 PHE A CA 1
ATOM 1374 C C . PHE A 1 177 ? 10.897 5.147 0.388 1.00 90.88 177 PHE A C 1
ATOM 1376 O O . PHE A 1 177 ? 10.241 6.081 0.848 1.00 90.88 177 PHE A O 1
ATOM 1383 N N . GLY A 1 178 ? 11.948 5.335 -0.416 1.00 90.12 178 GLY A N 1
ATOM 1384 C CA . GLY A 1 178 ? 12.282 6.630 -1.003 1.00 90.12 178 GLY A CA 1
ATOM 1385 C C . GLY A 1 178 ? 11.357 6.925 -2.179 1.00 90.12 178 GLY A C 1
ATOM 1386 O O . GLY A 1 178 ? 11.274 6.114 -3.102 1.00 90.12 178 GLY A O 1
ATOM 1387 N N . ASP A 1 179 ? 10.642 8.049 -2.134 1.00 89.06 179 ASP A N 1
ATOM 1388 C CA . ASP A 1 179 ? 9.754 8.466 -3.223 1.00 89.06 179 ASP A CA 1
ATOM 1389 C C . ASP A 1 179 ? 10.573 8.758 -4.492 1.00 89.06 179 ASP A C 1
ATOM 1391 O O . ASP A 1 179 ? 11.658 9.341 -4.428 1.00 89.06 179 ASP A O 1
ATOM 1395 N N . LEU A 1 180 ? 10.070 8.316 -5.645 1.00 85.06 180 LEU A N 1
ATOM 1396 C CA . LEU A 1 180 ? 10.721 8.563 -6.927 1.00 85.06 180 LEU A CA 1
ATOM 1397 C C . LEU A 1 180 ? 10.565 10.037 -7.310 1.00 85.06 180 LEU A C 1
ATOM 1399 O O . LEU A 1 180 ? 9.481 10.604 -7.187 1.00 85.06 180 LEU A O 1
ATOM 1403 N N . SER A 1 181 ? 11.651 10.640 -7.789 1.00 77.44 181 SER A N 1
ATOM 1404 C CA . SER A 1 181 ? 11.662 11.991 -8.350 1.00 77.44 181 SER A CA 1
ATOM 1405 C C . SER A 1 181 ? 10.989 12.032 -9.728 1.00 77.44 181 SER A C 1
ATOM 1407 O O . SER A 1 181 ? 10.512 11.012 -10.239 1.00 77.44 181 SER A O 1
ATOM 1409 N N . ASP A 1 182 ? 10.992 13.210 -10.355 1.00 74.44 182 ASP A N 1
ATOM 1410 C CA . ASP A 1 182 ? 10.602 13.396 -11.755 1.00 74.44 182 ASP A CA 1
ATOM 1411 C C . ASP A 1 182 ? 11.148 12.256 -12.642 1.00 74.44 182 ASP A C 1
ATOM 1413 O O . ASP A 1 182 ? 12.294 11.822 -12.471 1.00 74.44 182 ASP A O 1
ATOM 1417 N N . PRO A 1 183 ? 10.319 11.696 -13.543 1.00 74.69 183 PRO A N 1
ATOM 1418 C CA . PRO A 1 183 ? 9.069 12.221 -14.086 1.00 74.69 183 PRO A CA 1
ATOM 1419 C C . PRO A 1 183 ? 7.826 11.706 -13.338 1.00 74.69 183 PRO A C 1
ATOM 1421 O O . PRO A 1 183 ? 6.706 11.844 -13.834 1.00 74.69 183 PRO A O 1
ATOM 1424 N N . PHE A 1 184 ? 8.004 11.053 -12.186 1.00 81.25 184 PHE A N 1
ATOM 1425 C CA . PHE A 1 184 ? 6.894 10.560 -11.380 1.00 81.25 184 PHE A CA 1
ATOM 1426 C C . PHE A 1 184 ? 6.338 11.682 -10.495 1.00 81.25 184 PHE A C 1
ATOM 1428 O O . PHE A 1 184 ? 7.117 12.487 -9.980 1.00 81.25 184 PHE A O 1
ATOM 1435 N N . PRO A 1 185 ? 5.008 11.734 -10.275 1.00 71.69 185 PRO A N 1
ATOM 1436 C CA . PRO A 1 185 ? 4.429 12.658 -9.310 1.00 71.69 185 PRO A CA 1
ATOM 1437 C C . PRO A 1 185 ? 5.074 12.454 -7.939 1.00 71.69 185 PRO A C 1
ATOM 1439 O O . PRO A 1 185 ? 5.066 11.342 -7.405 1.00 71.69 185 PRO A O 1
ATOM 1442 N N . ASN A 1 186 ? 5.615 13.527 -7.375 1.00 68.75 186 ASN A N 1
ATOM 1443 C CA . ASN A 1 186 ? 6.283 13.508 -6.085 1.00 68.75 186 ASN A CA 1
ATOM 1444 C C . ASN A 1 186 ? 5.750 14.623 -5.172 1.00 68.75 186 ASN A C 1
ATOM 1446 O O . ASN A 1 186 ? 4.993 15.505 -5.582 1.00 68.75 186 ASN A O 1
ATOM 1450 N N . ASN A 1 187 ? 6.124 14.526 -3.900 1.00 56.66 187 ASN A N 1
ATOM 1451 C CA . ASN A 1 187 ? 5.732 15.449 -2.839 1.00 56.66 187 ASN A CA 1
ATOM 1452 C C . ASN A 1 187 ? 6.766 16.565 -2.610 1.00 56.66 187 ASN A C 1
ATOM 1454 O O . ASN A 1 187 ? 6.690 17.233 -1.588 1.00 56.66 187 ASN A O 1
ATOM 1458 N N . PHE A 1 188 ? 7.760 16.725 -3.489 1.00 49.53 188 PHE A N 1
ATOM 1459 C CA . PHE A 1 188 ? 8.878 17.638 -3.269 1.00 49.53 188 PHE A CA 1
ATOM 1460 C C . PHE A 1 188 ? 9.076 18.533 -4.491 1.00 49.53 188 PHE A C 1
ATOM 1462 O O . PHE A 1 188 ? 9.867 18.230 -5.376 1.00 49.53 188 PHE A O 1
ATOM 1469 N N . TYR A 1 189 ? 8.400 19.680 -4.495 1.00 42.47 189 TYR A N 1
ATOM 1470 C CA . TYR A 1 189 ? 8.916 20.858 -5.189 1.00 42.47 189 TYR A CA 1
ATOM 1471 C C . TYR A 1 189 ? 9.512 21.774 -4.118 1.00 42.47 189 TYR A C 1
ATOM 1473 O O . TYR A 1 189 ? 8.772 22.475 -3.427 1.00 42.47 189 TYR A O 1
ATOM 1481 N N . ILE A 1 190 ? 10.833 21.699 -3.925 1.00 34.34 190 ILE A N 1
ATOM 1482 C CA . ILE A 1 190 ? 11.586 22.653 -3.091 1.00 34.34 190 ILE A CA 1
ATOM 1483 C C . ILE A 1 190 ? 11.864 23.911 -3.915 1.00 34.34 190 ILE A C 1
ATOM 1485 O O . ILE A 1 190 ? 12.273 23.757 -5.087 1.00 34.34 190 ILE A O 1
#

Secondary structure (DSSP, 8-state):
---SSSSSHHHHTTSSTTS-----------HHHHHHHHHHHHHHHHHSEEEEEE---HHHHHHHHHHHH-TTS-HHHHHHHHHHHHHHHHHHHHHHHHHHHHHHHH--SS-EEEEEGGGHHHHHTT--BS--B-TTS-B-TT-B--S--EEEEEEEE--TTSTT---EEEEEE-TT-PBP-TTS--S---

Radius of gyration: 26.67 Å; chains: 1; bounding box: 91×58×51 Å